Protein AF-A0A7M1URB6-F1 (afdb_monomer_lite)

InterPro domains:
  IPR007562 Transglutaminase-like domain [PF04473] (183-267)
  IPR038765 Papain-like cysteine peptidase superfamily [SSF54001] (171-266)

Secondary structure (DSSP, 8-state):
--SHHHHHHHHHHHHHHHHHHHHHHHHHHHHHHTTEEEPPB----SS-HHHHHHHHHHHHHH---HHHHHHHHHHHHHHHS--EEEEEEEEEE-TT-EEEEEEEE-TT-EEEEEEEESSS-EEEEEE-GGG-EEEEEEESEEEEEEE-SSSEEEEEEEE-TT-SS-EEEEEEEEEE----TT-HHHHHHHHHHHHHHHPEE-PPPTT------HHHHHHHTEE-HHHHHHHHHHHHHHTT--EEEEEEESSSSSS--EEEEEEEESS-HHHHHHHHHTTHHHHT-----EEEE-SGGG-SSSEEEEE-TTTBSSTT-TT-B--S--EEEEEEESS---

Sequence (338 aa):
MAVESAEKRASNHRTIVVLGVVVLLLAAGWALYSTILPTTLVQTTKGSVCDLFREKHLSTITSFSPELREHAISILENYSNPNIVLENTSYYIPGGRALTISFYATSGATIKTNIIATIYNVLIEIYGPGGSLIYSQLTNNSSYSFNASATGTYVLRVTNKLLRTGVQVSILLQAIVPVDINDPVFKIMAIGHWVGVNVKYVSDPNGLEYVASPLETLRIGAGDCDDFAVLIASLYESIGLDAVIGLVDTNGDGAVDHAAALVFVNQDPDNLLKAVQKYDLVFNTRTSRISYFSGLKNAQTGIWLLIDPLMAGVRDAPWDVSHEPYILECYVDAHLKK

Structure (mmCIF, N/CA/C/O backbone):
data_AF-A0A7M1URB6-F1
#
_entry.id   AF-A0A7M1URB6-F1
#
loop_
_atom_site.group_PDB
_atom_site.id
_atom_site.type_symbol
_atom_site.label_atom_id
_atom_site.label_alt_id
_atom_site.label_comp_id
_atom_site.label_asym_id
_atom_site.label_entity_id
_atom_site.label_seq_id
_atom_site.pdbx_PDB_ins_code
_atom_site.Cartn_x
_atom_site.Cartn_y
_atom_site.Cartn_z
_atom_site.occupancy
_atom_site.B_iso_or_equiv
_atom_site.auth_seq_id
_atom_site.auth_comp_id
_atom_site.auth_asym_id
_atom_site.auth_atom_id
_atom_site.pdbx_PDB_model_num
ATOM 1 N N . MET A 1 1 ? -60.460 24.190 -23.467 1.00 47.12 1 MET A N 1
ATOM 2 C CA . MET A 1 1 ? -59.351 24.815 -22.706 1.00 47.12 1 MET A CA 1
ATOM 3 C C . MET A 1 1 ? -58.808 23.986 -21.531 1.00 47.12 1 MET A C 1
ATOM 5 O O . MET A 1 1 ? -57.804 24.398 -20.975 1.00 47.12 1 MET A O 1
ATOM 9 N N . ALA A 1 2 ? -59.374 22.825 -21.158 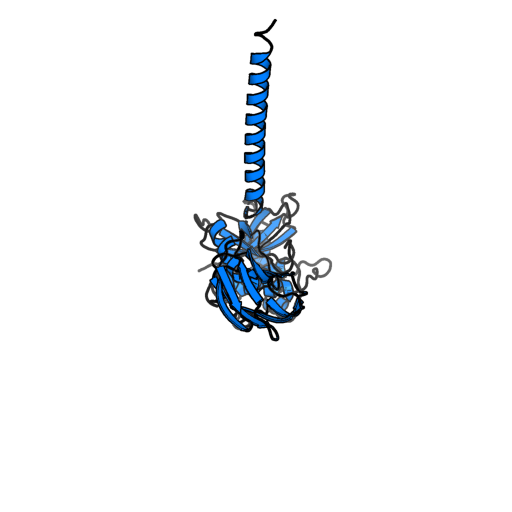1.00 47.25 2 ALA A N 1
ATOM 10 C CA . ALA A 1 2 ? -58.860 22.036 -20.020 1.00 47.25 2 ALA A CA 1
ATOM 11 C C . ALA A 1 2 ? -58.022 20.789 -20.396 1.00 47.25 2 ALA A C 1
ATOM 13 O O . ALA A 1 2 ? -57.330 20.254 -19.539 1.00 47.25 2 ALA A O 1
ATOM 14 N N . VAL A 1 3 ? -58.043 20.339 -21.658 1.00 42.44 3 VAL A N 1
ATOM 15 C CA . VAL A 1 3 ? -57.369 19.089 -22.081 1.00 42.44 3 VAL A CA 1
ATOM 16 C C . VAL A 1 3 ? -55.915 19.326 -22.526 1.00 42.44 3 VAL A C 1
ATOM 18 O O . VAL A 1 3 ? -55.032 18.540 -22.211 1.00 42.44 3 VAL A O 1
ATOM 21 N N . GLU A 1 4 ? -55.624 20.480 -23.129 1.00 38.44 4 GLU A N 1
ATOM 22 C CA . GLU A 1 4 ? -54.298 20.817 -23.683 1.00 38.44 4 GLU A CA 1
ATOM 23 C C . GLU A 1 4 ? -53.237 21.168 -22.609 1.00 38.44 4 GLU A C 1
ATOM 25 O O . GLU A 1 4 ? -52.034 21.181 -22.863 1.00 38.44 4 GLU A O 1
ATOM 30 N N . SER A 1 5 ? -53.676 21.414 -21.370 1.00 44.59 5 SER A N 1
ATOM 31 C CA . SER A 1 5 ? -52.813 21.728 -20.219 1.00 44.59 5 SER A CA 1
ATOM 32 C C . SER A 1 5 ? -52.220 20.473 -19.555 1.00 44.59 5 SER A C 1
ATOM 34 O O . SER A 1 5 ? -51.112 20.513 -19.013 1.00 44.59 5 SER A O 1
ATOM 36 N N . ALA A 1 6 ? -52.917 19.333 -19.627 1.00 44.28 6 ALA A N 1
ATOM 37 C CA . ALA A 1 6 ? -52.505 18.101 -18.954 1.00 44.28 6 ALA A CA 1
ATOM 38 C C . ALA A 1 6 ? -51.406 17.341 -19.722 1.00 44.28 6 ALA A C 1
ATOM 40 O O . ALA A 1 6 ? -50.442 16.874 -19.111 1.00 44.28 6 ALA A O 1
ATOM 41 N N . GLU A 1 7 ? -51.484 17.287 -21.056 1.00 42.03 7 GLU A N 1
ATOM 42 C CA . GLU A 1 7 ? -50.474 16.620 -21.897 1.00 42.03 7 GLU A CA 1
ATOM 43 C C . GLU A 1 7 ? -49.119 17.334 -21.868 1.00 42.03 7 GLU A C 1
ATOM 45 O O . GLU A 1 7 ? -48.071 16.694 -21.745 1.00 42.03 7 GLU A O 1
ATOM 50 N N . LYS A 1 8 ? -49.122 18.672 -21.864 1.00 41.59 8 LYS A N 1
ATOM 51 C CA . LYS A 1 8 ? -47.889 19.469 -21.783 1.00 41.59 8 LYS A CA 1
ATOM 52 C C . LYS A 1 8 ? -47.175 19.289 -20.436 1.00 41.59 8 LYS A C 1
ATOM 54 O O . LYS A 1 8 ? -45.945 19.314 -20.370 1.00 41.59 8 LYS A O 1
ATOM 59 N N . ARG A 1 9 ? -47.936 19.041 -19.362 1.00 41.25 9 ARG A N 1
ATOM 60 C CA . ARG A 1 9 ? -47.407 18.791 -18.011 1.00 41.25 9 ARG A CA 1
ATOM 61 C C . ARG A 1 9 ? -46.858 17.368 -17.855 1.00 41.25 9 ARG A C 1
ATOM 63 O O . ARG A 1 9 ? -45.828 17.201 -17.208 1.00 41.25 9 ARG A O 1
ATOM 70 N N . ALA A 1 10 ? -47.476 16.372 -18.495 1.00 43.59 10 ALA A N 1
ATOM 71 C CA . ALA A 1 10 ? -46.995 14.986 -18.512 1.00 43.59 10 ALA A CA 1
ATOM 72 C C . ALA A 1 10 ? -45.728 14.803 -19.372 1.00 43.59 10 ALA A C 1
ATOM 74 O O . ALA A 1 10 ? -44.810 14.084 -18.970 1.00 43.59 10 ALA A O 1
ATOM 75 N N . SER A 1 11 ? -45.638 15.507 -20.508 1.00 42.84 11 SER A N 1
ATOM 76 C CA . SER A 1 11 ? -44.446 15.531 -21.368 1.00 42.84 11 SER A CA 1
ATOM 77 C C . SER A 1 11 ? -43.234 16.107 -20.633 1.00 42.84 11 SER A C 1
ATOM 79 O O . SER A 1 11 ? -42.185 15.472 -20.590 1.00 42.84 11 SER A O 1
ATOM 81 N N . ASN A 1 12 ? -43.386 17.261 -19.972 1.00 45.72 12 ASN A N 1
ATOM 82 C CA . ASN A 1 12 ? -42.288 17.868 -19.211 1.00 45.72 12 ASN A CA 1
ATOM 83 C C . ASN A 1 12 ? -41.847 17.012 -18.014 1.00 45.72 12 ASN A C 1
ATOM 85 O O . ASN A 1 12 ? -40.664 16.997 -17.686 1.00 45.72 12 ASN A O 1
ATOM 89 N N . HIS A 1 13 ? -42.757 16.265 -17.380 1.00 46.75 13 HIS A N 1
ATOM 90 C CA . HIS A 1 13 ? -42.391 15.364 -16.284 1.00 46.75 13 HIS A CA 1
ATOM 91 C C . HIS A 1 13 ? -41.575 14.156 -16.764 1.00 46.75 13 HIS A C 1
ATOM 93 O O . HIS A 1 13 ? -40.595 13.792 -16.118 1.00 46.75 13 HIS A O 1
ATOM 99 N N . ARG A 1 14 ? -41.908 13.572 -17.925 1.00 44.66 14 ARG A N 1
ATOM 100 C CA . ARG A 1 14 ? -41.114 12.481 -18.515 1.00 44.66 14 ARG A CA 1
ATOM 101 C C . ARG A 1 14 ? -39.716 12.940 -18.930 1.00 44.66 14 ARG A C 1
ATOM 103 O O . ARG A 1 14 ? -38.757 12.228 -18.655 1.00 44.66 14 ARG A O 1
ATOM 110 N N . THR A 1 15 ? -39.572 14.133 -19.505 1.00 48.16 15 THR A N 1
ATOM 111 C CA . THR A 1 15 ? -38.256 14.653 -19.918 1.00 48.16 15 THR A CA 1
ATOM 112 C C . THR A 1 15 ? -37.352 14.967 -18.722 1.00 48.16 15 THR A C 1
ATOM 114 O O . THR A 1 15 ? -36.162 14.672 -18.769 1.00 48.16 15 THR A O 1
ATOM 117 N N . ILE A 1 16 ? -37.906 15.494 -17.621 1.00 50.44 16 ILE A N 1
ATOM 118 C CA . ILE A 1 16 ? -37.140 15.791 -16.396 1.00 50.44 16 ILE A CA 1
ATOM 119 C C . ILE A 1 16 ? -36.698 14.503 -15.685 1.00 50.44 16 ILE A C 1
ATOM 121 O O . ILE A 1 16 ? -35.564 14.424 -15.220 1.00 50.44 16 ILE A O 1
ATOM 125 N N . VAL A 1 17 ? -37.552 13.474 -15.640 1.00 51.44 17 VAL A N 1
ATOM 126 C CA . VAL A 1 17 ? -37.192 12.176 -15.042 1.00 51.44 17 VAL A CA 1
ATOM 127 C C . VAL A 1 17 ? -36.133 11.454 -15.883 1.00 51.44 17 VAL A C 1
ATOM 129 O O . VAL A 1 17 ? -35.192 10.902 -15.321 1.00 51.44 17 VAL A O 1
ATOM 132 N N . VAL A 1 18 ? -36.216 11.512 -17.218 1.00 48.81 18 VAL A N 1
ATOM 133 C CA . VAL A 1 18 ? -35.206 10.907 -18.105 1.00 48.81 18 VAL A CA 1
ATOM 134 C C . VAL A 1 18 ? -33.867 11.653 -18.031 1.00 48.81 18 VAL A C 1
ATOM 136 O O . VAL A 1 18 ? -32.834 10.998 -17.919 1.00 48.81 18 VAL A O 1
ATOM 139 N N . LEU A 1 19 ? -33.850 12.995 -17.990 1.00 43.53 19 LEU A N 1
ATOM 140 C CA . LEU A 1 19 ? -32.605 13.751 -17.771 1.00 43.53 19 LEU A CA 1
ATOM 141 C C . LEU A 1 19 ? -31.997 13.478 -16.387 1.00 43.53 19 LEU A C 1
ATOM 143 O O . LEU A 1 19 ? -30.784 13.324 -16.279 1.00 43.53 19 LEU A O 1
ATOM 147 N N . GLY A 1 20 ? -32.821 13.381 -15.339 1.00 45.00 20 GLY A N 1
ATOM 148 C CA . GLY A 1 20 ? -32.356 13.085 -13.982 1.00 45.00 20 GLY A CA 1
ATOM 149 C C . GLY A 1 20 ? -31.696 11.708 -13.865 1.00 45.00 20 GLY A C 1
ATOM 150 O O . GLY A 1 20 ? -30.659 11.583 -13.220 1.00 45.00 20 GLY A O 1
ATOM 151 N N . VAL A 1 21 ? -32.242 10.691 -14.541 1.00 48.50 21 VAL A N 1
ATOM 152 C CA . VAL A 1 21 ? -31.668 9.333 -14.568 1.00 48.50 21 VAL A CA 1
ATOM 153 C C . VAL A 1 21 ? -30.383 9.275 -15.404 1.00 48.50 21 VAL A C 1
ATOM 155 O O . VAL A 1 21 ? -29.436 8.607 -15.000 1.00 48.50 21 VAL A O 1
ATOM 158 N N . VAL A 1 22 ? -30.294 10.013 -16.516 1.00 47.69 22 VAL A N 1
ATOM 159 C CA . VAL A 1 22 ? -29.066 10.082 -17.333 1.00 47.69 22 VAL A CA 1
ATOM 160 C C . VAL A 1 22 ? -27.938 10.813 -16.596 1.00 47.69 22 VAL A C 1
ATOM 162 O O . VAL A 1 22 ? -26.801 10.352 -16.627 1.00 47.69 22 VAL A O 1
ATOM 165 N N . VAL A 1 23 ? -28.232 11.892 -15.862 1.00 50.00 23 VAL A N 1
ATOM 166 C CA . VAL A 1 23 ? -27.229 12.592 -15.035 1.00 50.00 23 VAL A CA 1
ATOM 167 C C . VAL A 1 23 ? -26.771 11.727 -13.854 1.00 50.00 23 VAL A C 1
ATOM 169 O O . VAL A 1 23 ? -25.586 11.721 -13.539 1.00 50.00 23 VAL A O 1
ATOM 172 N N . LEU A 1 24 ? -27.662 10.938 -13.242 1.00 43.88 24 LEU A N 1
ATOM 173 C CA . LEU A 1 24 ? -27.298 9.979 -12.189 1.00 43.88 24 LEU A CA 1
ATOM 174 C C . LEU A 1 24 ? -26.441 8.814 -12.710 1.00 43.88 24 LEU A C 1
ATOM 176 O O . LEU A 1 24 ? -25.513 8.400 -12.021 1.00 43.88 24 LEU A O 1
ATOM 180 N N . LEU A 1 25 ? -26.696 8.321 -13.926 1.00 44.00 25 LEU A N 1
ATOM 181 C CA . LEU A 1 25 ? -25.869 7.286 -14.561 1.00 44.00 25 LEU A CA 1
ATOM 182 C C . LEU A 1 25 ? -24.503 7.826 -15.016 1.00 44.00 25 LEU A C 1
ATOM 184 O O . LEU A 1 25 ? -23.507 7.120 -14.893 1.00 44.00 25 LEU A O 1
ATOM 188 N N . LEU A 1 26 ? -24.427 9.084 -15.465 1.00 42.59 26 LEU A N 1
ATOM 189 C CA . LEU A 1 26 ? -23.157 9.744 -15.797 1.00 42.59 26 LEU A CA 1
ATOM 190 C C . LEU A 1 26 ? -22.339 10.097 -14.544 1.00 42.59 26 LEU A C 1
ATOM 192 O O . LEU A 1 26 ? -21.124 9.932 -14.556 1.00 42.59 26 LEU A O 1
ATOM 196 N N . ALA A 1 27 ? -22.982 10.509 -13.447 1.00 43.41 27 ALA A N 1
ATOM 197 C CA . ALA A 1 27 ? -22.311 10.776 -12.173 1.00 43.41 27 ALA A CA 1
ATOM 198 C C . ALA A 1 27 ? -21.826 9.489 -11.482 1.00 43.41 27 ALA A C 1
ATOM 200 O O . ALA A 1 27 ? -20.730 9.471 -10.927 1.00 43.41 27 ALA A O 1
ATOM 201 N N . ALA A 1 28 ? -22.599 8.399 -11.559 1.00 39.97 28 ALA A N 1
ATOM 202 C CA . ALA A 1 28 ? -22.156 7.082 -11.100 1.00 39.97 28 ALA A CA 1
ATOM 203 C C . ALA A 1 28 ? -21.017 6.530 -11.976 1.00 39.97 28 ALA A C 1
ATOM 205 O O . ALA A 1 28 ? -20.080 5.939 -11.448 1.00 39.97 28 ALA A O 1
ATOM 206 N N . GLY A 1 29 ? -21.057 6.784 -13.290 1.00 33.53 29 GLY A N 1
ATOM 207 C CA . GLY A 1 29 ? -19.965 6.464 -14.210 1.00 33.53 29 GLY A CA 1
ATOM 208 C C . GLY A 1 29 ? -18.678 7.228 -13.894 1.00 33.53 29 GLY A C 1
ATOM 209 O O . GLY A 1 29 ? -17.613 6.628 -13.882 1.00 33.53 29 GLY A O 1
ATOM 210 N N . TRP A 1 30 ? -18.762 8.517 -13.554 1.00 36.41 30 TRP A N 1
ATOM 211 C CA . TRP A 1 30 ? -17.594 9.331 -13.189 1.00 36.41 30 TRP A CA 1
ATOM 212 C C . TRP A 1 30 ? -17.007 8.980 -11.814 1.00 36.41 30 TRP A C 1
ATOM 214 O O . TRP A 1 30 ? -15.791 8.954 -11.661 1.00 36.41 30 TRP A O 1
ATOM 224 N N . ALA A 1 31 ? -17.849 8.656 -10.826 1.00 38.97 31 ALA A N 1
ATOM 225 C CA . ALA A 1 31 ? -17.393 8.267 -9.488 1.00 38.97 31 ALA A CA 1
ATOM 226 C C . ALA A 1 31 ? -16.764 6.859 -9.431 1.00 38.97 31 ALA A C 1
ATOM 228 O O . ALA A 1 31 ? -16.046 6.557 -8.481 1.00 38.97 31 ALA A O 1
ATOM 229 N N . LEU A 1 32 ? -17.025 6.009 -10.431 1.00 38.59 32 LEU A N 1
ATOM 230 C CA . LEU A 1 32 ? -16.395 4.690 -10.582 1.00 38.59 32 LEU A CA 1
ATOM 231 C C . LEU A 1 32 ? -15.184 4.709 -11.529 1.00 38.59 32 LEU A C 1
ATOM 233 O O . LEU A 1 32 ? -14.318 3.851 -11.410 1.00 38.59 32 LEU A O 1
ATOM 237 N N . TYR A 1 33 ? -15.088 5.680 -12.444 1.00 39.62 33 TYR A N 1
ATOM 238 C CA . TYR A 1 33 ? -13.983 5.751 -13.410 1.00 39.62 33 TYR A CA 1
ATOM 239 C C . TYR A 1 33 ? -12.662 6.235 -12.788 1.00 39.62 33 TYR A C 1
ATOM 241 O O . TYR A 1 33 ? -11.592 5.988 -13.332 1.00 39.62 33 TYR A O 1
ATOM 249 N N . SER A 1 34 ? -12.705 6.902 -11.632 1.00 51.56 34 SER A N 1
ATOM 250 C CA . SER A 1 34 ? -11.513 7.515 -11.035 1.00 51.56 34 SER A CA 1
ATOM 251 C C . SER A 1 34 ? -10.691 6.593 -10.132 1.00 51.56 34 SER A C 1
ATOM 253 O O . SER A 1 34 ? -9.697 7.049 -9.577 1.00 51.56 34 SER A O 1
ATOM 255 N N . THR A 1 35 ? -11.080 5.330 -9.934 1.00 64.06 35 THR A N 1
ATOM 256 C CA . THR A 1 35 ? -10.355 4.412 -9.032 1.00 64.06 35 THR A CA 1
ATOM 257 C C . THR A 1 35 ? -9.372 3.503 -9.759 1.00 64.06 35 THR A C 1
ATOM 259 O O . THR A 1 35 ? -8.567 2.832 -9.124 1.00 64.06 35 THR A O 1
ATOM 262 N N . ILE A 1 36 ? -9.424 3.442 -11.088 1.00 75.44 36 ILE A N 1
ATOM 263 C CA . ILE A 1 36 ? -8.592 2.552 -11.902 1.00 75.44 36 ILE A CA 1
ATOM 264 C C . ILE A 1 36 ? -8.299 3.281 -13.211 1.00 75.44 36 ILE A C 1
ATOM 266 O O . ILE A 1 36 ? -9.207 3.463 -14.018 1.00 75.44 36 ILE A O 1
ATOM 270 N N . LEU A 1 37 ? -7.048 3.698 -13.426 1.00 71.44 37 LEU A N 1
ATOM 271 C CA . LEU A 1 37 ? -6.653 4.412 -14.644 1.00 71.44 37 LEU A CA 1
ATOM 272 C C . LEU A 1 37 ? -5.656 3.581 -15.457 1.00 71.44 37 LEU A C 1
ATOM 274 O O . LEU A 1 37 ? -4.506 3.433 -15.035 1.00 71.44 37 LEU A O 1
ATOM 278 N N . PRO A 1 38 ? -6.081 3.026 -16.609 1.00 73.06 38 PRO A N 1
ATOM 279 C CA . PRO A 1 38 ? -5.148 2.486 -17.578 1.00 73.06 38 PRO A CA 1
ATOM 280 C C . PRO A 1 38 ? -4.426 3.635 -18.286 1.00 73.06 38 PRO A C 1
ATOM 282 O O . PRO A 1 38 ? -5.052 4.585 -18.758 1.00 73.06 38 PRO A O 1
ATOM 285 N N . THR A 1 39 ? -3.113 3.527 -18.399 1.00 78.31 39 THR A N 1
ATOM 286 C CA . THR A 1 39 ? -2.272 4.443 -19.172 1.00 78.31 39 THR A CA 1
ATOM 287 C C . THR A 1 39 ? -2.203 4.002 -20.639 1.00 78.31 39 THR A C 1
ATOM 289 O O . THR A 1 39 ? -2.333 2.818 -20.972 1.00 78.31 39 THR A O 1
ATOM 292 N N . THR A 1 40 ? -2.066 4.960 -21.559 1.00 76.06 40 THR A N 1
ATOM 293 C CA . THR A 1 40 ? -2.111 4.688 -23.004 1.00 76.06 40 THR A CA 1
ATOM 294 C C . THR A 1 40 ? -0.785 4.128 -23.512 1.00 76.06 40 THR A C 1
ATOM 296 O O . THR A 1 40 ? 0.280 4.597 -23.125 1.00 76.06 40 THR A O 1
ATOM 299 N N . LEU A 1 41 ? -0.857 3.147 -24.413 1.00 64.00 41 LEU A N 1
ATOM 300 C CA . LEU A 1 41 ? 0.297 2.549 -25.085 1.00 64.00 41 LEU A CA 1
ATOM 301 C C . LEU A 1 41 ? 0.328 2.999 -26.547 1.00 64.00 41 LEU A C 1
ATOM 303 O O . LEU A 1 41 ? -0.656 2.800 -27.266 1.00 64.00 41 LEU A O 1
ATOM 307 N N . VAL A 1 42 ? 1.468 3.518 -27.003 1.00 57.81 42 VAL A N 1
ATOM 308 C CA . VAL A 1 42 ? 1.743 3.716 -28.430 1.00 57.81 42 VAL A CA 1
ATOM 309 C C . VAL A 1 42 ? 2.950 2.863 -28.791 1.00 57.81 42 VAL A C 1
ATOM 311 O O . VAL A 1 42 ? 4.048 3.065 -28.297 1.00 57.81 42 VAL A O 1
ATOM 314 N N . GLN A 1 43 ? 2.749 1.862 -29.647 1.00 47.91 43 GLN A N 1
ATOM 315 C CA . GLN A 1 43 ? 3.831 0.978 -30.072 1.00 47.91 43 GLN A CA 1
ATOM 316 C C . GLN A 1 43 ? 4.515 1.582 -31.308 1.00 47.91 43 GLN A C 1
ATOM 318 O O . GLN A 1 43 ? 4.030 1.425 -32.431 1.00 47.91 43 GLN A O 1
ATOM 323 N N . THR A 1 44 ? 5.628 2.296 -31.124 1.00 40.84 44 THR A N 1
ATOM 324 C CA . THR A 1 44 ? 6.398 2.880 -32.234 1.00 40.84 44 THR A CA 1
ATOM 325 C C . THR A 1 44 ? 7.582 1.985 -32.627 1.00 40.84 44 THR A C 1
ATOM 327 O O . THR A 1 44 ? 8.525 1.753 -31.878 1.00 40.84 44 THR A O 1
ATOM 330 N N . THR A 1 45 ? 7.550 1.441 -33.849 1.00 42.28 45 THR A N 1
ATOM 331 C CA . THR A 1 45 ? 8.639 0.627 -34.420 1.00 42.28 45 THR A CA 1
ATOM 332 C C . THR A 1 45 ? 9.494 1.452 -35.383 1.00 42.28 45 THR A C 1
ATOM 334 O O . THR A 1 45 ? 9.245 1.447 -36.589 1.00 42.28 45 THR A O 1
ATOM 337 N N . LYS A 1 46 ? 10.514 2.150 -34.881 1.00 36.62 46 LYS A N 1
ATOM 338 C CA . LYS A 1 46 ? 11.680 2.638 -35.649 1.00 36.62 46 LYS A CA 1
ATOM 339 C C . LYS A 1 46 ? 12.842 2.767 -34.670 1.00 36.62 46 LYS A C 1
ATOM 341 O O . LYS A 1 46 ? 12.616 3.408 -33.658 1.00 36.62 46 LYS A O 1
ATOM 346 N N . GLY A 1 47 ? 13.999 2.158 -34.986 1.00 56.75 47 GLY A N 1
ATOM 347 C CA . GLY A 1 47 ? 15.186 1.968 -34.119 1.00 56.75 47 GLY A CA 1
ATOM 348 C C . GLY A 1 47 ? 15.222 2.927 -32.937 1.00 56.75 47 GLY A C 1
ATOM 349 O O . GLY A 1 47 ? 15.582 4.092 -33.104 1.00 56.75 47 GLY A O 1
ATOM 350 N N . SER A 1 48 ? 14.649 2.476 -31.826 1.00 64.94 48 SER A N 1
ATOM 351 C CA . SER A 1 48 ? 13.893 3.378 -30.958 1.00 64.94 48 SER A CA 1
ATOM 352 C C . SER A 1 48 ? 14.770 3.926 -29.845 1.00 64.94 48 SER A C 1
ATOM 354 O O . SER A 1 48 ? 15.828 3.377 -29.546 1.00 64.94 48 SER A O 1
ATOM 356 N N . VAL A 1 49 ? 14.345 5.016 -29.211 1.00 69.38 49 VAL A N 1
ATOM 357 C CA . VAL A 1 49 ? 14.975 5.523 -27.982 1.00 69.38 49 VAL A CA 1
ATOM 358 C C . VAL A 1 49 ? 15.175 4.388 -26.960 1.00 69.38 49 VAL A C 1
ATOM 360 O O . VAL A 1 49 ? 16.203 4.356 -26.288 1.00 69.38 49 VAL A O 1
ATOM 363 N N . CYS A 1 50 ? 14.292 3.378 -26.937 1.00 73.88 50 CYS A N 1
ATOM 364 C CA . CYS A 1 50 ? 14.506 2.163 -26.146 1.00 73.88 50 CYS A CA 1
ATOM 365 C C . CYS A 1 50 ? 15.683 1.304 -26.600 1.00 73.88 50 CYS A C 1
ATOM 367 O O . CYS A 1 50 ? 16.333 0.718 -25.743 1.00 73.88 50 CYS A O 1
ATOM 369 N N . ASP A 1 51 ? 15.963 1.172 -27.897 1.00 74.31 51 ASP A N 1
ATOM 370 C CA . ASP A 1 51 ? 17.117 0.395 -28.361 1.00 74.31 51 ASP A CA 1
ATOM 371 C C . ASP A 1 51 ? 18.419 1.045 -27.887 1.00 74.31 51 ASP A C 1
ATOM 373 O O . ASP A 1 51 ? 19.288 0.348 -27.370 1.00 74.31 51 ASP A O 1
ATOM 377 N N . LEU A 1 52 ? 18.514 2.377 -27.974 1.00 73.44 52 LEU A N 1
ATOM 378 C CA . LEU A 1 52 ? 19.665 3.143 -27.489 1.00 73.44 52 LEU A CA 1
ATOM 379 C C . LEU A 1 52 ? 19.794 3.092 -25.964 1.00 73.44 52 LEU A C 1
ATOM 381 O O . LEU A 1 52 ? 20.884 2.823 -25.456 1.00 73.44 52 LEU A O 1
ATOM 385 N N . PHE A 1 53 ? 18.693 3.307 -25.236 1.00 78.06 53 PHE A N 1
ATOM 386 C CA . PHE A 1 53 ? 18.669 3.195 -23.776 1.00 78.06 53 PHE A CA 1
ATOM 387 C C . PHE A 1 53 ? 19.093 1.790 -23.342 1.00 78.06 53 PHE A C 1
ATOM 389 O O . PHE A 1 53 ? 19.990 1.622 -22.517 1.00 78.06 53 PHE A O 1
ATOM 396 N N . ARG A 1 54 ? 18.518 0.759 -23.971 1.00 77.56 54 ARG A N 1
ATOM 397 C CA . ARG A 1 54 ? 18.882 -0.633 -23.726 1.00 77.56 54 ARG A CA 1
ATOM 398 C C . ARG A 1 54 ? 20.357 -0.862 -24.017 1.00 77.56 54 ARG A C 1
ATOM 400 O O . ARG A 1 54 ? 21.051 -1.336 -23.137 1.00 77.56 54 ARG A O 1
ATOM 407 N N . GLU A 1 55 ? 20.862 -0.537 -25.202 1.00 75.50 55 GLU A N 1
ATOM 408 C CA . GLU A 1 55 ? 22.266 -0.785 -25.563 1.00 75.50 55 GLU A CA 1
ATOM 409 C C . GLU A 1 55 ? 23.254 -0.107 -24.611 1.00 75.50 55 GLU A C 1
ATOM 411 O O . GLU A 1 55 ? 24.239 -0.730 -24.210 1.00 75.50 55 GLU A O 1
ATOM 416 N N . LYS A 1 56 ? 22.979 1.138 -24.213 1.00 72.88 56 LYS A N 1
ATOM 417 C CA . LYS A 1 56 ? 23.857 1.920 -23.336 1.00 72.88 56 LYS A CA 1
ATOM 418 C C . LYS A 1 56 ? 23.831 1.427 -21.885 1.00 72.88 56 LYS A C 1
ATOM 420 O O . LYS A 1 56 ? 24.853 1.516 -21.207 1.00 72.88 56 LYS A O 1
ATOM 425 N N . HIS A 1 57 ? 22.706 0.876 -21.424 1.00 75.00 57 HIS A N 1
ATOM 426 C CA . HIS A 1 57 ? 22.477 0.594 -20.001 1.00 75.00 57 HIS A CA 1
ATOM 427 C C . HIS A 1 57 ? 22.218 -0.884 -19.671 1.00 75.00 57 HIS A C 1
ATOM 429 O O . HIS A 1 57 ? 22.086 -1.238 -18.500 1.00 75.00 57 HIS A O 1
ATOM 435 N N . LEU A 1 58 ? 22.228 -1.789 -20.660 1.00 73.19 58 LEU A N 1
ATOM 436 C CA . LEU A 1 58 ? 21.910 -3.213 -20.472 1.00 73.19 58 LEU A CA 1
ATOM 437 C C . LEU A 1 58 ? 22.770 -3.877 -19.394 1.00 73.19 58 LEU A C 1
ATOM 439 O O . LEU A 1 58 ? 22.259 -4.671 -18.610 1.00 73.19 58 LEU A O 1
ATOM 443 N N . SER A 1 59 ? 24.069 -3.572 -19.341 1.00 72.31 59 SER A N 1
ATOM 444 C CA . SER A 1 59 ? 24.972 -4.160 -18.342 1.00 72.31 59 SER A CA 1
ATOM 445 C C . SER A 1 59 ? 24.593 -3.771 -16.917 1.00 72.31 59 SER A C 1
ATOM 447 O O . SER A 1 59 ? 24.700 -4.593 -16.015 1.00 72.31 59 SER A O 1
ATOM 449 N N . THR A 1 60 ? 24.138 -2.533 -16.736 1.00 69.38 60 THR A N 1
ATOM 450 C CA . THR A 1 60 ? 23.701 -1.980 -15.454 1.00 69.38 60 THR A CA 1
ATOM 451 C C . THR A 1 60 ? 22.360 -2.568 -15.032 1.00 69.38 60 THR A C 1
ATOM 453 O O . THR A 1 60 ? 22.156 -2.896 -13.869 1.00 69.38 60 THR A O 1
ATOM 456 N N . ILE A 1 61 ? 21.467 -2.748 -16.004 1.00 68.94 61 ILE A N 1
ATOM 457 C CA . ILE A 1 61 ? 20.105 -3.235 -15.803 1.00 68.94 61 ILE A CA 1
ATOM 458 C C . ILE A 1 61 ? 20.075 -4.758 -15.539 1.00 68.94 61 ILE A C 1
ATOM 460 O O . ILE A 1 61 ? 19.249 -5.236 -14.771 1.00 68.94 61 ILE A O 1
ATOM 464 N N . THR A 1 62 ? 20.969 -5.538 -16.158 1.00 68.19 62 THR A N 1
ATOM 465 C CA . THR A 1 62 ? 20.939 -7.020 -16.114 1.00 68.19 62 THR A CA 1
ATOM 466 C C . THR A 1 62 ? 21.824 -7.642 -15.029 1.00 68.19 62 THR A C 1
ATOM 468 O O . THR A 1 62 ? 21.837 -8.869 -14.863 1.00 68.19 62 THR A O 1
ATOM 471 N N . SER A 1 63 ? 22.612 -6.844 -14.301 1.00 67.81 63 SER A N 1
ATOM 472 C CA . SER A 1 63 ? 23.548 -7.373 -13.310 1.00 67.81 63 SER A CA 1
ATOM 473 C C . SER A 1 63 ? 22.831 -7.746 -12.012 1.00 67.81 63 SER A C 1
ATOM 475 O O . SER A 1 63 ? 22.509 -6.884 -11.196 1.00 67.81 63 SER A O 1
ATOM 477 N N . PHE A 1 64 ? 22.628 -9.044 -11.782 1.00 74.81 64 PHE A N 1
ATOM 478 C CA . PHE A 1 64 ? 22.221 -9.529 -10.465 1.00 74.81 64 PHE A CA 1
ATOM 479 C C . PHE A 1 64 ? 23.324 -9.254 -9.431 1.00 74.81 64 PHE A C 1
ATOM 481 O O . PHE A 1 64 ? 24.487 -9.596 -9.654 1.00 74.81 64 PHE A O 1
ATOM 488 N N . SER A 1 65 ? 22.943 -8.704 -8.277 1.00 83.56 65 SER A N 1
ATOM 489 C CA . SER A 1 65 ? 23.820 -8.491 -7.122 1.00 83.56 65 SER A CA 1
ATOM 490 C C . SER A 1 65 ? 23.192 -9.123 -5.869 1.00 83.56 65 SER A C 1
ATOM 492 O O . SER A 1 65 ? 22.037 -8.823 -5.547 1.00 83.56 65 SER A O 1
ATOM 494 N N . PRO A 1 66 ? 23.926 -9.989 -5.141 1.00 89.31 66 PRO A N 1
ATOM 495 C CA . PRO A 1 66 ? 23.498 -10.486 -3.834 1.00 89.31 66 PRO A CA 1
ATOM 496 C C . PRO A 1 66 ? 23.192 -9.358 -2.844 1.00 89.31 66 PRO A C 1
ATOM 498 O O . PRO A 1 66 ? 22.218 -9.451 -2.104 1.00 89.31 66 PRO A O 1
ATOM 501 N N . GLU A 1 67 ? 23.964 -8.272 -2.883 1.00 93.19 67 GLU A N 1
ATOM 502 C CA . GLU A 1 67 ? 23.789 -7.104 -2.020 1.00 93.19 67 GLU A CA 1
ATOM 503 C C . GLU A 1 67 ? 22.438 -6.410 -2.262 1.00 93.19 67 GLU A C 1
ATOM 505 O O . GLU A 1 67 ? 21.759 -6.041 -1.303 1.00 93.19 67 GLU A O 1
ATOM 510 N N . LEU A 1 68 ? 21.993 -6.290 -3.521 1.00 92.06 68 LEU A N 1
ATOM 511 C CA . LEU A 1 68 ? 20.646 -5.785 -3.835 1.00 92.06 68 LEU A CA 1
ATOM 512 C C . LEU A 1 68 ? 19.555 -6.688 -3.263 1.00 92.06 68 LEU A C 1
ATOM 514 O O . LEU A 1 68 ? 18.591 -6.194 -2.679 1.00 92.06 68 LEU A O 1
ATOM 518 N N . ARG A 1 69 ? 19.714 -8.010 -3.399 1.00 94.50 69 ARG A N 1
ATOM 519 C CA . ARG A 1 69 ? 18.749 -8.980 -2.868 1.00 94.50 69 ARG A CA 1
ATOM 520 C C . ARG A 1 69 ? 18.665 -8.915 -1.344 1.00 94.50 69 ARG A C 1
ATOM 522 O O . ARG A 1 69 ? 17.565 -8.945 -0.797 1.00 94.50 69 ARG A O 1
ATOM 529 N N . GLU A 1 70 ? 19.803 -8.843 -0.660 1.00 96.81 70 GLU A N 1
ATOM 530 C CA . GLU A 1 70 ? 19.859 -8.693 0.798 1.00 96.81 70 GLU A CA 1
ATOM 531 C C . GLU A 1 70 ? 19.174 -7.402 1.246 1.00 96.81 70 GLU A C 1
ATOM 533 O O . GLU A 1 70 ? 18.371 -7.418 2.182 1.00 96.81 70 GLU A O 1
ATOM 538 N N . HIS A 1 71 ? 19.415 -6.300 0.533 1.00 97.19 71 HIS A N 1
ATOM 539 C CA . HIS A 1 71 ? 18.761 -5.033 0.825 1.00 97.19 71 HIS A CA 1
ATOM 540 C C . HIS A 1 71 ? 17.242 -5.103 0.620 1.00 97.19 71 HIS A C 1
ATOM 542 O O . HIS A 1 71 ? 16.484 -4.688 1.497 1.00 97.19 71 HIS A O 1
ATOM 548 N N . ALA A 1 72 ? 16.782 -5.690 -0.489 1.00 97.19 72 ALA A N 1
ATOM 549 C CA . ALA A 1 72 ? 15.361 -5.898 -0.747 1.00 97.19 72 ALA A CA 1
ATOM 550 C C . ALA A 1 72 ? 14.698 -6.713 0.376 1.00 97.19 72 ALA A C 1
ATOM 552 O O . ALA A 1 72 ? 13.655 -6.311 0.882 1.00 97.19 72 ALA A O 1
ATOM 553 N N . ILE A 1 73 ? 15.319 -7.809 0.831 1.00 97.81 73 ILE A N 1
ATOM 554 C CA . ILE A 1 73 ? 14.814 -8.613 1.960 1.00 97.81 73 ILE A CA 1
ATOM 555 C C . ILE A 1 73 ? 14.744 -7.778 3.245 1.00 97.81 73 ILE A C 1
ATOM 557 O O . ILE A 1 73 ? 13.723 -7.818 3.930 1.00 97.81 73 ILE A O 1
ATOM 561 N N . SER A 1 74 ? 15.772 -6.978 3.540 1.00 97.75 74 SER A N 1
ATOM 562 C CA . SER A 1 74 ? 15.775 -6.098 4.715 1.00 97.75 74 SER A CA 1
ATOM 563 C C . SER A 1 74 ? 14.623 -5.087 4.687 1.00 97.75 74 SER A C 1
ATOM 565 O O . SER A 1 74 ? 13.977 -4.866 5.714 1.00 97.75 74 SER A O 1
ATOM 567 N N . ILE A 1 75 ? 14.304 -4.520 3.517 1.00 97.75 75 ILE A N 1
ATOM 568 C CA . ILE A 1 75 ? 13.120 -3.666 3.348 1.00 97.75 75 ILE A CA 1
ATOM 569 C C . ILE A 1 75 ? 11.856 -4.441 3.733 1.00 97.75 75 ILE A C 1
ATOM 571 O O . ILE A 1 75 ? 11.065 -3.958 4.541 1.00 97.75 75 ILE A O 1
ATOM 575 N N . LEU A 1 76 ? 11.667 -5.652 3.203 1.00 98.00 76 LEU A N 1
ATOM 576 C CA . LEU A 1 76 ? 10.472 -6.452 3.485 1.00 98.00 76 LEU A CA 1
ATOM 577 C C . LEU A 1 76 ? 10.322 -6.784 4.977 1.00 98.00 76 LEU A C 1
ATOM 579 O O . LEU A 1 76 ? 9.222 -6.687 5.523 1.00 98.00 76 LEU A O 1
ATOM 583 N N . GLU A 1 77 ? 11.416 -7.151 5.645 1.00 96.31 77 GLU A N 1
ATOM 584 C CA . GLU A 1 77 ? 11.422 -7.460 7.077 1.00 96.31 77 GLU A CA 1
ATOM 585 C C . GLU A 1 77 ? 11.011 -6.246 7.916 1.00 96.31 77 GLU A C 1
ATOM 587 O O . GLU A 1 77 ? 10.164 -6.390 8.803 1.00 96.31 77 GLU A O 1
ATOM 592 N N . ASN A 1 78 ? 11.517 -5.053 7.576 1.00 95.12 78 ASN A N 1
ATOM 593 C CA . ASN A 1 78 ? 11.195 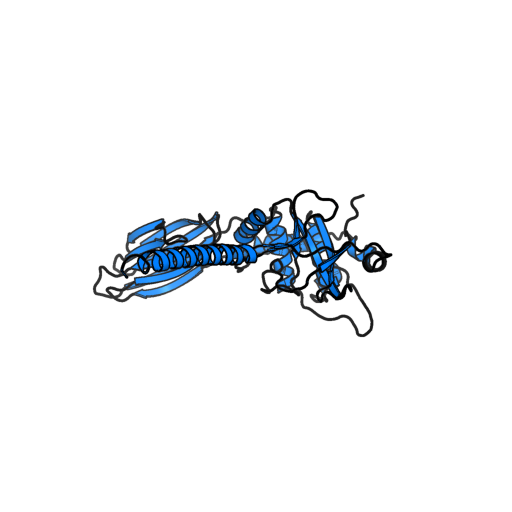-3.799 8.266 1.00 95.12 78 ASN A CA 1
ATOM 594 C C . ASN A 1 78 ? 9.690 -3.483 8.260 1.00 95.12 78 ASN A C 1
ATOM 596 O O . ASN A 1 78 ? 9.182 -2.926 9.234 1.00 95.12 78 ASN A O 1
ATOM 600 N N . TYR A 1 79 ? 8.962 -3.869 7.207 1.00 95.44 79 TYR A N 1
ATOM 601 C CA . TYR A 1 79 ? 7.514 -3.643 7.095 1.00 95.44 79 TYR A CA 1
ATOM 602 C C . TYR A 1 79 ? 6.649 -4.853 7.487 1.00 95.44 79 TYR A C 1
ATOM 604 O O . TYR A 1 79 ? 5.424 -4.744 7.514 1.00 95.44 79 TYR A O 1
ATOM 612 N N . SER A 1 80 ? 7.243 -6.008 7.804 1.00 92.94 80 SER A N 1
ATOM 613 C CA . SER A 1 80 ? 6.500 -7.256 8.046 1.00 92.94 80 SER A CA 1
ATOM 614 C C . SER A 1 80 ? 5.775 -7.338 9.393 1.00 92.94 80 SER A C 1
ATOM 616 O O . SER A 1 80 ? 4.841 -8.124 9.547 1.00 92.94 80 SER A O 1
ATOM 618 N N . ASN A 1 81 ? 6.178 -6.530 10.375 1.00 86.62 81 ASN A N 1
ATOM 619 C CA . ASN A 1 81 ? 5.585 -6.542 11.713 1.00 86.62 81 ASN A CA 1
ATOM 620 C C . ASN A 1 81 ? 5.456 -5.122 12.291 1.00 86.62 81 ASN A C 1
ATOM 622 O O . ASN A 1 81 ? 6.142 -4.771 13.257 1.00 86.62 81 ASN A O 1
ATOM 626 N N . PRO A 1 82 ? 4.609 -4.273 11.687 1.00 82.94 82 PRO A N 1
ATOM 627 C CA . PRO A 1 82 ? 4.484 -2.887 12.103 1.00 82.94 82 PRO A CA 1
ATOM 628 C C . PRO A 1 82 ? 3.751 -2.791 13.449 1.00 82.94 82 PRO A C 1
ATOM 630 O O . PRO A 1 82 ? 2.713 -3.419 13.669 1.00 82.94 82 PRO A O 1
ATOM 633 N N . ASN A 1 83 ? 4.254 -1.951 14.353 1.00 82.25 83 ASN A N 1
ATOM 634 C CA . ASN A 1 83 ? 3.540 -1.606 15.581 1.00 82.25 83 ASN A CA 1
ATOM 635 C C . ASN A 1 83 ? 2.528 -0.482 15.300 1.00 82.25 83 ASN A C 1
ATOM 637 O O . ASN A 1 83 ? 2.856 0.698 15.424 1.00 82.25 83 ASN A O 1
ATOM 641 N N . ILE A 1 84 ? 1.306 -0.844 14.902 1.00 95.06 84 ILE A N 1
ATOM 642 C CA . ILE A 1 84 ? 0.274 0.125 14.506 1.00 95.06 84 ILE A CA 1
ATOM 643 C C . ILE A 1 84 ? -0.615 0.467 15.706 1.00 95.06 84 ILE A C 1
ATOM 645 O O . ILE A 1 84 ? -1.521 -0.283 16.086 1.00 95.06 84 ILE A O 1
ATOM 649 N N . VAL A 1 85 ? -0.371 1.641 16.288 1.00 96.25 85 VAL A N 1
ATOM 650 C CA . VAL A 1 85 ? -1.224 2.249 17.317 1.00 96.25 85 VAL A CA 1
ATOM 651 C C . VAL A 1 85 ? -2.146 3.264 16.648 1.00 96.25 85 VAL A C 1
ATOM 653 O O . VAL A 1 85 ? -1.680 4.224 16.045 1.00 96.25 85 VAL A O 1
ATOM 656 N N . LEU A 1 86 ? -3.455 3.043 16.758 1.00 96.31 86 LEU A N 1
ATOM 657 C CA . LEU A 1 86 ? -4.481 3.916 16.181 1.00 96.31 86 LEU A CA 1
ATOM 658 C C . LEU A 1 86 ? -4.934 5.001 17.163 1.00 96.31 86 LEU A C 1
ATOM 660 O O . LEU A 1 86 ? -5.283 6.097 16.745 1.00 96.31 86 LEU A O 1
ATOM 664 N N . GLU A 1 87 ? -4.956 4.685 18.459 1.00 97.19 87 GLU A N 1
ATOM 665 C CA . GLU A 1 87 ? -5.295 5.620 19.533 1.00 97.19 87 GLU A CA 1
ATOM 666 C C . GLU A 1 87 ? -4.659 5.145 20.841 1.00 97.19 87 GLU A C 1
ATOM 668 O O . GLU A 1 87 ? -4.653 3.947 21.122 1.00 97.19 87 GLU A O 1
ATOM 673 N N . ASN A 1 88 ? -4.143 6.064 21.652 1.00 97.44 88 ASN A N 1
ATOM 674 C CA . ASN A 1 88 ? -3.617 5.765 22.985 1.00 97.44 88 ASN A CA 1
ATOM 675 C C . ASN A 1 88 ? -3.707 7.009 23.877 1.00 97.44 88 ASN A C 1
ATOM 677 O O . ASN A 1 88 ? -2.701 7.647 24.190 1.00 97.44 88 ASN A O 1
ATOM 681 N N . THR A 1 89 ? -4.931 7.374 24.250 1.00 97.81 89 THR A N 1
ATOM 682 C CA . THR A 1 89 ? -5.222 8.647 24.918 1.00 97.81 89 THR A CA 1
ATOM 683 C C . THR A 1 89 ? -6.282 8.470 26.002 1.00 97.81 89 THR A C 1
ATOM 685 O O . THR A 1 89 ? -7.124 7.570 25.953 1.00 97.81 89 THR A O 1
ATOM 688 N N . SER A 1 90 ? -6.242 9.344 27.010 1.00 97.38 90 SER A N 1
ATOM 689 C CA . SER A 1 90 ? -7.297 9.467 28.020 1.00 97.38 90 SER A CA 1
ATOM 690 C C . SER A 1 90 ? -8.155 10.706 27.778 1.00 97.38 90 SER A C 1
ATOM 692 O O . SER A 1 90 ? -7.636 11.789 27.516 1.00 97.38 90 SER A O 1
ATOM 694 N N . TYR A 1 91 ? -9.468 10.548 27.910 1.00 97.19 91 TYR A N 1
ATOM 695 C CA . TYR A 1 91 ? -10.469 11.570 27.630 1.00 97.19 91 TYR A CA 1
ATOM 696 C C . TYR A 1 91 ? -11.417 11.766 28.805 1.00 97.19 91 TYR A C 1
ATOM 698 O O . TYR A 1 91 ? -11.834 10.807 29.452 1.00 97.19 91 TYR A O 1
ATOM 706 N N . TYR A 1 92 ? -11.863 13.006 28.996 1.00 96.19 92 TYR A N 1
ATOM 707 C CA . TYR A 1 92 ? -12.980 13.319 29.878 1.00 96.19 92 TYR A CA 1
ATOM 708 C C . TYR A 1 92 ? -14.283 13.404 29.080 1.00 96.19 92 TYR A C 1
ATOM 710 O O . TYR A 1 92 ? -14.402 14.211 28.158 1.00 96.19 92 TYR A O 1
ATOM 718 N N . ILE A 1 93 ? -15.282 12.605 29.457 1.00 95.19 93 ILE A N 1
ATOM 719 C CA . ILE A 1 93 ? -16.607 12.599 28.829 1.00 95.19 93 ILE A CA 1
ATOM 720 C C . ILE A 1 93 ? -17.626 13.183 29.816 1.00 95.19 93 ILE A C 1
ATOM 722 O O . ILE A 1 93 ? -17.961 12.520 30.804 1.00 95.19 93 ILE A O 1
ATOM 726 N N . PRO A 1 94 ? -18.166 14.393 29.575 1.00 93.88 94 PRO A N 1
ATOM 727 C CA . PRO A 1 94 ? -19.194 14.977 30.433 1.00 93.88 94 PRO A CA 1
ATOM 728 C C . PRO A 1 94 ? -20.449 14.098 30.538 1.00 93.88 94 PRO A C 1
ATOM 730 O O . PRO A 1 94 ? -20.768 13.330 29.627 1.00 93.88 94 PRO A O 1
ATOM 733 N N . GLY A 1 95 ? -21.192 14.242 31.638 1.00 92.31 95 GLY A N 1
ATOM 734 C CA . GLY A 1 95 ? -22.474 13.556 31.821 1.00 92.31 95 GLY A CA 1
ATOM 735 C C . GLY A 1 95 ? -23.445 13.863 30.678 1.00 92.31 95 GLY A C 1
ATOM 736 O O . GLY A 1 95 ? -23.519 14.995 30.193 1.00 92.31 95 GLY A O 1
ATOM 737 N N . GLY A 1 96 ? -24.166 12.851 30.200 1.00 89.25 96 GLY A N 1
ATOM 738 C CA . GLY A 1 96 ? -25.101 12.994 29.082 1.00 89.25 96 GLY A CA 1
ATOM 739 C C . GLY A 1 96 ? -24.455 13.045 27.689 1.00 89.25 96 GLY A C 1
ATOM 740 O O . GLY A 1 96 ? -25.182 13.125 26.697 1.00 89.25 96 GLY A O 1
ATOM 741 N N . ARG A 1 97 ? -23.118 13.022 27.577 1.00 94.25 97 ARG A N 1
ATOM 742 C CA . ARG A 1 97 ? -22.386 13.161 26.302 1.00 94.25 97 ARG A CA 1
ATOM 743 C C . ARG A 1 97 ? -21.777 11.841 25.831 1.00 94.25 97 ARG A C 1
ATOM 745 O O . ARG A 1 97 ? -21.812 10.832 26.530 1.00 94.25 97 ARG A O 1
ATOM 752 N N . ALA A 1 98 ? -21.244 11.854 24.614 1.00 94.56 98 ALA A N 1
ATOM 753 C CA . ALA A 1 98 ? -20.515 10.738 24.030 1.00 94.56 98 ALA A CA 1
ATOM 754 C C . ALA A 1 98 ? -19.219 11.238 23.388 1.00 94.56 98 ALA A C 1
ATOM 756 O O . ALA A 1 98 ? -19.205 12.313 22.787 1.00 94.56 98 ALA A O 1
ATOM 757 N N . LEU A 1 99 ? -18.167 10.437 23.501 1.00 96.19 99 LEU A N 1
ATOM 758 C CA . LEU A 1 99 ? -16.944 10.550 22.719 1.00 96.19 99 LEU A CA 1
ATOM 759 C C . LEU A 1 99 ? -17.093 9.688 21.466 1.00 96.19 99 LEU A C 1
ATOM 761 O O . LEU A 1 99 ? -17.609 8.574 21.541 1.00 96.19 99 LEU A O 1
ATOM 765 N N . THR A 1 100 ? -16.660 10.208 20.322 1.00 97.19 100 THR A N 1
ATOM 766 C CA . THR A 1 100 ? -16.660 9.484 19.047 1.00 97.19 100 THR A CA 1
ATOM 767 C C . THR A 1 100 ? -15.274 9.603 18.433 1.00 97.19 100 THR A C 1
ATOM 769 O O . THR A 1 100 ? -14.804 10.717 18.219 1.00 97.19 100 THR A O 1
ATOM 772 N N . ILE A 1 101 ? -14.633 8.470 18.169 1.00 97.19 101 ILE A N 1
ATOM 773 C CA . ILE A 1 101 ? -13.313 8.373 17.546 1.00 97.19 101 ILE A CA 1
ATOM 774 C C . ILE A 1 101 ? -13.486 7.606 16.243 1.00 97.19 101 ILE A C 1
ATOM 776 O O . ILE A 1 101 ? -14.010 6.493 16.238 1.00 97.19 101 ILE A O 1
ATOM 780 N N . SER A 1 102 ? -13.065 8.213 15.137 1.00 96.94 102 SER A N 1
ATOM 781 C CA . SER A 1 102 ? -13.017 7.544 13.837 1.00 96.94 102 SER A CA 1
ATOM 782 C C . SER A 1 102 ? -11.611 7.010 13.609 1.00 96.94 102 SER A C 1
ATOM 784 O O . SER A 1 102 ? -10.649 7.756 13.767 1.00 96.94 102 SER A O 1
ATOM 786 N N . PHE A 1 103 ? -11.491 5.748 13.214 1.00 96.12 103 PHE A N 1
ATOM 787 C CA . PHE A 1 103 ? -10.210 5.132 12.878 1.00 96.12 103 PHE A CA 1
ATOM 788 C C . PHE A 1 103 ? -10.320 4.373 11.559 1.00 96.12 103 PHE A C 1
ATOM 790 O O . PHE A 1 103 ? -11.385 3.877 11.197 1.00 96.12 103 PHE A O 1
ATOM 797 N N . TYR A 1 104 ? -9.226 4.317 10.809 1.00 95.44 104 TYR A N 1
ATOM 798 C CA . TYR A 1 104 ? -9.166 3.571 9.557 1.00 95.44 104 TYR A CA 1
ATOM 799 C C . TYR A 1 104 ? -8.656 2.155 9.828 1.00 95.44 104 TYR A C 1
ATOM 801 O O . TYR A 1 104 ? -7.745 1.973 10.634 1.00 95.44 104 TYR A O 1
ATOM 809 N N . ALA A 1 105 ? -9.246 1.161 9.171 1.00 95.25 105 ALA A N 1
ATOM 810 C CA . ALA A 1 105 ? -8.767 -0.214 9.203 1.00 95.25 105 ALA A CA 1
ATOM 811 C C . ALA A 1 105 ? -8.835 -0.846 7.816 1.00 95.25 105 ALA A C 1
ATOM 813 O O . ALA A 1 105 ? -9.711 -0.509 7.020 1.00 95.25 105 ALA A O 1
ATOM 814 N N . THR A 1 106 ? -7.921 -1.775 7.545 1.00 95.56 106 THR A N 1
ATOM 815 C CA . THR A 1 106 ? -7.887 -2.551 6.304 1.00 95.56 106 THR A CA 1
ATOM 816 C C . THR A 1 106 ? -8.549 -3.909 6.494 1.00 95.56 106 THR A C 1
ATOM 818 O O . THR A 1 106 ? -8.544 -4.475 7.589 1.00 95.56 106 THR A O 1
ATOM 821 N N . SER A 1 107 ? -9.155 -4.432 5.430 1.00 93.56 107 SER A N 1
ATOM 822 C CA . SER A 1 107 ? -9.801 -5.744 5.440 1.00 93.56 107 SER A CA 1
ATOM 823 C C . SER A 1 107 ? -8.839 -6.834 5.923 1.00 93.56 107 SER A C 1
ATOM 825 O O . SER A 1 107 ? -7.709 -6.937 5.447 1.00 93.56 107 SER A O 1
ATOM 827 N N . GLY A 1 108 ? -9.291 -7.656 6.868 1.00 92.50 108 GLY A N 1
ATOM 828 C CA . GLY A 1 108 ? -8.501 -8.729 7.472 1.00 92.50 108 GLY A CA 1
ATOM 829 C C . GLY A 1 108 ? -7.573 -8.289 8.607 1.00 92.50 108 GLY A C 1
ATOM 830 O O . GLY A 1 108 ? -7.008 -9.158 9.267 1.00 92.50 108 GLY A O 1
ATOM 831 N N . ALA A 1 109 ? -7.432 -6.987 8.884 1.00 95.62 109 ALA A N 1
ATOM 832 C CA . ALA A 1 109 ? -6.687 -6.517 10.048 1.00 95.62 109 ALA A CA 1
ATOM 833 C C . ALA A 1 109 ? -7.420 -6.872 11.349 1.00 95.62 109 ALA A C 1
ATOM 835 O O . ALA A 1 109 ? -8.629 -6.665 11.480 1.00 95.62 109 ALA A O 1
ATOM 836 N N . THR A 1 110 ? -6.682 -7.354 12.343 1.00 96.50 110 THR A N 1
ATOM 837 C CA . THR A 1 110 ? -7.202 -7.574 13.692 1.00 96.50 110 THR A CA 1
ATOM 838 C C . THR A 1 110 ? -7.122 -6.273 14.472 1.00 96.50 110 THR A C 1
ATOM 840 O O . THR A 1 110 ? -6.034 -5.780 14.769 1.00 96.50 110 THR A O 1
ATOM 843 N N . ILE A 1 111 ? -8.272 -5.731 14.851 1.00 97.06 111 ILE A N 1
ATOM 844 C CA . ILE A 1 111 ? -8.370 -4.554 15.707 1.00 97.06 111 ILE A CA 1
ATOM 845 C C . ILE A 1 111 ? -8.477 -5.013 17.156 1.00 97.06 111 ILE A C 1
ATOM 847 O O . ILE A 1 111 ? -9.260 -5.907 17.486 1.00 97.06 111 ILE A O 1
ATOM 851 N N . LYS A 1 112 ? -7.671 -4.411 18.027 1.00 96.94 112 LYS A N 1
ATOM 852 C CA . LYS A 1 112 ? -7.677 -4.634 19.474 1.00 96.94 112 LYS A CA 1
ATOM 853 C C . LYS A 1 112 ? -8.007 -3.329 20.172 1.00 96.94 112 LYS A C 1
ATOM 855 O O . LYS A 1 112 ? -7.396 -2.301 19.892 1.00 96.94 112 LYS A O 1
ATOM 860 N N . THR A 1 113 ? -8.963 -3.386 21.088 1.00 96.19 113 THR A N 1
ATOM 861 C CA . THR A 1 113 ? -9.452 -2.223 21.822 1.00 96.19 113 THR A CA 1
ATOM 862 C C . THR A 1 113 ? -9.414 -2.518 23.313 1.00 96.19 113 THR A C 1
ATOM 864 O O . THR A 1 113 ? -10.076 -3.453 23.765 1.00 96.19 113 THR A O 1
ATOM 867 N N . ASN A 1 114 ? -8.675 -1.719 24.076 1.00 97.00 114 ASN A N 1
ATOM 868 C CA . ASN A 1 114 ? -8.708 -1.738 25.535 1.00 97.00 114 ASN A CA 1
ATOM 869 C C . ASN A 1 114 ? -9.249 -0.398 26.022 1.00 97.00 114 ASN A C 1
ATOM 871 O O . ASN A 1 114 ? -8.696 0.652 25.696 1.00 97.00 114 ASN A O 1
ATOM 875 N N . ILE A 1 115 ? -10.347 -0.434 26.770 1.00 96.56 115 ILE A N 1
ATOM 876 C CA . ILE A 1 115 ? -11.053 0.759 27.232 1.00 96.56 115 ILE A CA 1
ATOM 877 C C . ILE A 1 115 ? -11.311 0.623 28.723 1.00 96.56 115 ILE A C 1
ATOM 879 O O . ILE A 1 115 ? -11.924 -0.346 29.167 1.00 96.56 115 ILE A O 1
ATOM 883 N N . ILE A 1 116 ? -10.875 1.622 29.483 1.00 96.62 116 ILE A N 1
ATOM 884 C CA . ILE A 1 116 ? -11.042 1.674 30.935 1.00 96.62 116 ILE A CA 1
ATOM 885 C C . ILE A 1 116 ? -11.687 3.008 31.288 1.00 96.62 116 ILE A C 1
ATOM 887 O O . ILE A 1 116 ? -11.136 4.064 30.994 1.00 96.62 116 ILE A O 1
ATOM 891 N N . ALA A 1 117 ? -12.847 2.964 31.932 1.00 93.88 117 ALA A N 1
ATOM 892 C CA . ALA A 1 117 ? -13.559 4.116 32.456 1.00 93.88 117 ALA A CA 1
ATOM 893 C C . ALA A 1 117 ? -13.486 4.141 33.987 1.00 93.88 117 ALA A C 1
ATOM 895 O O . ALA A 1 117 ? -13.608 3.120 34.665 1.00 93.88 117 ALA A O 1
ATOM 896 N N . THR A 1 118 ? -13.306 5.325 34.563 1.00 91.75 118 THR A N 1
ATOM 897 C CA . THR A 1 118 ? -13.217 5.479 36.017 1.00 91.75 118 THR A CA 1
ATOM 898 C C . THR A 1 118 ? -14.589 5.376 36.669 1.00 91.75 118 THR A C 1
ATOM 900 O O . THR A 1 118 ? -15.487 6.135 36.310 1.00 91.75 118 THR A O 1
ATOM 903 N N . ILE A 1 119 ? -14.712 4.554 37.716 1.00 83.12 119 ILE A N 1
ATOM 904 C CA . ILE A 1 119 ? -15.829 4.536 38.686 1.00 83.12 119 ILE A CA 1
ATOM 905 C C . ILE A 1 119 ? -17.167 4.024 38.120 1.00 83.12 119 ILE A C 1
ATOM 907 O O . ILE A 1 119 ? -17.855 3.272 38.806 1.00 83.12 119 ILE A O 1
ATOM 911 N N . TYR A 1 120 ? -17.533 4.368 36.887 1.00 87.31 120 TYR A N 1
ATOM 912 C CA . TYR A 1 120 ? -18.849 4.090 36.324 1.00 87.31 120 TYR A CA 1
ATOM 913 C C . TYR A 1 120 ? -18.787 3.381 34.973 1.00 87.31 120 TYR A C 1
ATOM 915 O O . TYR A 1 120 ? -17.873 3.597 34.179 1.00 87.31 120 TYR A O 1
ATOM 923 N N . ASN A 1 121 ? -19.814 2.575 34.696 1.00 90.88 121 ASN A N 1
ATOM 924 C CA . ASN A 1 121 ? -19.982 1.935 33.398 1.00 90.88 121 ASN A CA 1
ATOM 925 C C . ASN A 1 121 ? -20.360 2.967 32.331 1.00 90.88 121 ASN A C 1
ATOM 927 O O . ASN A 1 121 ? -21.235 3.809 32.541 1.00 90.88 121 ASN A O 1
ATOM 931 N N . VAL A 1 122 ? -19.739 2.840 31.164 1.00 93.38 122 VAL A N 1
ATOM 932 C CA . VAL A 1 122 ? -20.051 3.595 29.949 1.00 93.38 122 VAL A CA 1
ATOM 933 C C . VAL A 1 122 ? -20.547 2.626 28.882 1.00 93.38 122 VAL A C 1
ATOM 935 O O . VAL A 1 122 ? -20.193 1.447 28.887 1.00 93.38 122 VAL A O 1
ATOM 938 N N . LEU A 1 123 ? -21.406 3.099 27.981 1.00 95.25 123 LEU A N 1
ATOM 939 C CA . LEU A 1 123 ? -21.823 2.293 26.836 1.00 95.25 123 LEU A CA 1
ATOM 940 C C . LEU A 1 123 ? -20.762 2.428 25.743 1.00 95.25 123 LEU A C 1
ATOM 942 O O . LEU A 1 123 ? -20.585 3.512 25.189 1.00 95.25 123 LEU A O 1
ATOM 946 N N . ILE A 1 124 ? -20.057 1.340 25.462 1.00 95.88 124 ILE A N 1
ATOM 947 C CA . ILE A 1 124 ? -19.043 1.244 24.413 1.00 95.88 124 ILE A CA 1
ATOM 948 C C . ILE A 1 124 ? -19.695 0.610 23.196 1.00 95.88 124 ILE A C 1
ATOM 950 O O . ILE A 1 124 ? -20.279 -0.464 23.310 1.00 95.88 124 ILE A O 1
ATOM 954 N N . GLU A 1 125 ? -19.567 1.252 22.043 1.00 97.12 125 GLU A N 1
ATOM 955 C CA . GLU A 1 125 ? -20.074 0.762 20.768 1.00 97.12 125 GLU A CA 1
ATOM 956 C C . GLU A 1 125 ? -18.995 0.886 19.696 1.00 97.12 125 GLU A C 1
ATOM 958 O O . GLU A 1 125 ? -18.295 1.898 19.628 1.00 97.12 125 GLU A O 1
ATOM 963 N N . ILE A 1 126 ? -18.875 -0.124 18.840 1.00 97.56 126 ILE A N 1
ATOM 964 C CA . ILE A 1 126 ? -18.007 -0.079 17.662 1.00 97.56 126 ILE A CA 1
ATOM 965 C C . ILE A 1 126 ? -18.874 -0.284 16.434 1.00 97.56 126 ILE A C 1
ATOM 967 O O . ILE A 1 126 ? -19.656 -1.235 16.369 1.00 97.56 126 ILE A O 1
ATOM 971 N N . TYR A 1 127 ? -18.707 0.603 15.462 1.00 97.94 127 TYR A N 1
ATOM 972 C CA . TYR A 1 127 ? -19.407 0.567 14.193 1.00 97.94 127 TYR A CA 1
ATOM 973 C C . TYR A 1 127 ? -18.420 0.323 13.052 1.00 97.94 127 TYR A C 1
ATOM 975 O O . TYR A 1 127 ? -17.334 0.908 13.023 1.00 97.94 127 TYR A O 1
ATOM 983 N N . GLY A 1 128 ? -18.810 -0.536 12.116 1.00 96.81 128 GLY A N 1
ATOM 984 C CA . GLY A 1 128 ? -18.090 -0.777 10.876 1.00 96.81 128 GLY A CA 1
ATOM 985 C C . GLY A 1 128 ? -18.360 0.284 9.811 1.00 96.81 128 GLY A C 1
ATOM 986 O O . GLY A 1 128 ? -19.236 1.143 9.987 1.00 96.81 128 GLY A O 1
ATOM 987 N N . PRO A 1 129 ? -17.660 0.193 8.667 1.00 93.50 129 PRO A N 1
ATOM 988 C CA . PRO A 1 129 ? -17.957 0.993 7.489 1.00 93.50 129 PRO A CA 1
ATOM 989 C C . PRO A 1 129 ? -19.448 0.907 7.134 1.00 93.50 129 PRO A C 1
ATOM 991 O O . PRO A 1 129 ? -20.065 -0.159 7.209 1.00 93.50 129 PRO A O 1
ATOM 994 N N . GLY A 1 130 ? -20.054 2.049 6.806 1.00 90.00 130 GLY A N 1
ATOM 995 C CA . GLY A 1 130 ? -21.495 2.146 6.536 1.00 90.00 130 GLY A CA 1
ATOM 996 C C . GLY A 1 130 ? -22.399 2.160 7.780 1.00 90.00 130 GLY A C 1
ATOM 997 O O . GLY A 1 130 ? -23.617 2.192 7.632 1.00 90.00 130 GLY A O 1
ATOM 998 N N . GLY A 1 131 ? -21.838 2.167 8.996 1.00 93.62 131 GLY A N 1
ATOM 999 C CA . GLY A 1 131 ? -22.594 2.345 10.244 1.00 93.62 131 GLY A CA 1
ATOM 1000 C C . GLY A 1 131 ? -23.179 1.062 10.842 1.00 93.62 131 GLY A C 1
ATOM 1001 O O . GLY A 1 131 ? -24.046 1.134 11.711 1.00 93.62 131 GLY A O 1
ATOM 1002 N N . SER A 1 132 ? -22.721 -0.111 10.402 1.00 93.88 132 SER A N 1
ATOM 1003 C CA . SER A 1 132 ? -23.123 -1.398 10.984 1.00 93.88 132 SER A CA 1
ATOM 1004 C C . SER A 1 132 ? -22.607 -1.534 12.421 1.00 93.88 132 SER A C 1
ATOM 1006 O O . SER A 1 132 ? -21.427 -1.325 12.673 1.00 93.88 132 SER A O 1
ATOM 1008 N N . LEU A 1 133 ? -23.467 -1.878 13.384 1.00 97.12 133 LEU A N 1
ATOM 1009 C CA . LEU A 1 133 ? -23.038 -2.106 14.768 1.00 97.12 133 LEU A CA 1
ATOM 1010 C C . LEU A 1 133 ? -22.319 -3.460 14.874 1.00 97.12 133 LEU A C 1
ATOM 1012 O O . LEU A 1 133 ? -22.912 -4.496 14.584 1.00 97.12 133 LEU A O 1
ATOM 1016 N N . ILE A 1 134 ? -21.058 -3.446 15.306 1.00 96.75 134 ILE A N 1
ATOM 1017 C CA . ILE A 1 134 ? -20.206 -4.639 15.458 1.00 96.75 134 ILE A CA 1
ATOM 1018 C C . ILE A 1 134 ? -20.206 -5.122 16.908 1.00 96.75 134 ILE A C 1
ATOM 1020 O O . ILE A 1 134 ? -20.276 -6.318 17.180 1.00 96.75 134 ILE A O 1
ATOM 1024 N N . TYR A 1 135 ? -20.116 -4.183 17.847 1.00 96.69 135 TYR A N 1
ATOM 1025 C CA . TYR A 1 135 ? -19.980 -4.477 19.267 1.00 96.69 135 TYR A CA 1
ATOM 1026 C C . TYR A 1 135 ? -20.708 -3.424 20.093 1.00 96.69 135 TYR A C 1
ATOM 1028 O O . TYR A 1 135 ? -20.686 -2.244 19.745 1.00 96.69 135 TYR A O 1
ATOM 1036 N N . SER A 1 136 ? -21.343 -3.853 21.183 1.00 96.25 136 SER A N 1
ATOM 1037 C CA . SER A 1 136 ? -22.001 -2.979 22.151 1.00 96.25 136 SER A CA 1
ATOM 1038 C C . SER A 1 136 ? -21.945 -3.606 23.540 1.00 96.25 136 SER A C 1
ATOM 1040 O O . SER A 1 136 ? -22.364 -4.751 23.720 1.00 96.25 136 SER A O 1
ATOM 1042 N N . GLN A 1 137 ? -21.429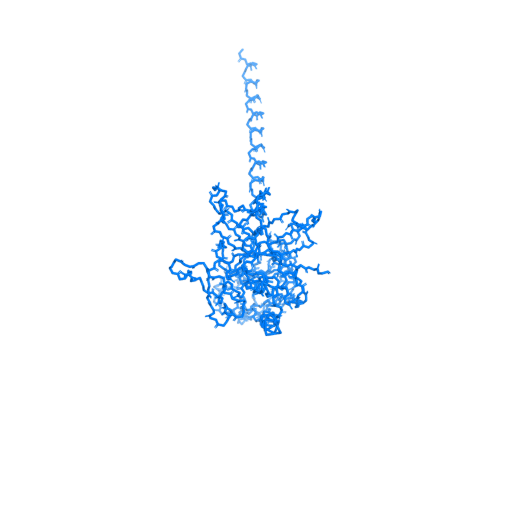 -2.875 24.527 1.00 95.25 137 GLN A N 1
ATOM 1043 C CA . GLN A 1 137 ? -21.408 -3.332 25.915 1.00 95.25 137 GLN A CA 1
ATOM 1044 C C . GLN A 1 137 ? -21.449 -2.160 26.895 1.00 95.25 137 GLN A C 1
ATOM 1046 O O . GLN A 1 137 ? -20.762 -1.154 26.724 1.00 95.25 137 GLN A O 1
ATOM 1051 N N . LEU A 1 138 ? -22.229 -2.317 27.967 1.00 94.25 138 LEU A N 1
ATOM 1052 C CA . LEU A 1 138 ? -22.231 -1.409 29.111 1.00 94.25 138 LEU A CA 1
ATOM 1053 C C . LEU A 1 138 ? -21.253 -1.932 30.170 1.00 94.25 138 LEU A C 1
ATOM 1055 O O . LEU A 1 138 ? -21.564 -2.875 30.894 1.00 94.25 138 LEU A O 1
ATOM 1059 N N . THR A 1 139 ? -20.069 -1.334 30.251 1.00 93.19 139 THR A N 1
ATOM 1060 C CA . THR A 1 139 ? -19.005 -1.743 31.181 1.00 93.19 139 THR A CA 1
ATOM 1061 C C . THR A 1 139 ? -18.081 -0.564 31.489 1.00 93.19 139 THR A C 1
ATOM 1063 O O . THR A 1 139 ? -18.067 0.430 30.765 1.00 93.19 139 THR A O 1
ATOM 1066 N N . ASN A 1 140 ? -17.326 -0.637 32.580 1.00 90.69 140 ASN A N 1
ATOM 1067 C CA . ASN A 1 140 ? -16.254 0.309 32.898 1.00 90.69 140 ASN A CA 1
ATOM 1068 C C . ASN A 1 140 ? -14.866 -0.225 32.509 1.00 90.69 140 ASN A C 1
ATOM 1070 O O . ASN A 1 140 ? -13.881 0.496 3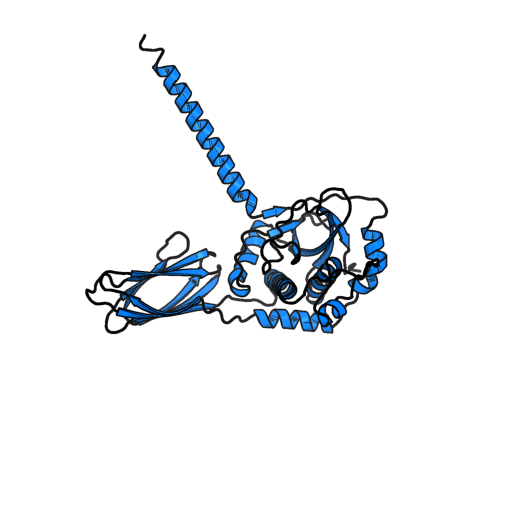2.610 1.00 90.69 140 ASN A O 1
ATOM 1074 N N . ASN A 1 141 ? -14.777 -1.476 32.069 1.00 93.31 141 ASN A N 1
ATOM 1075 C CA . ASN A 1 141 ? -13.552 -2.089 31.583 1.00 93.31 141 ASN A CA 1
ATOM 1076 C C . ASN A 1 141 ? -13.902 -3.055 30.447 1.00 93.31 141 ASN A C 1
ATOM 1078 O O . ASN A 1 141 ? -14.752 -3.934 30.618 1.00 93.31 141 ASN A O 1
ATOM 1082 N N . SER A 1 142 ? -13.281 -2.875 29.288 1.00 91.88 142 SER A N 1
ATOM 1083 C CA . SER A 1 142 ? -13.458 -3.742 28.127 1.00 91.88 142 SER A CA 1
ATOM 1084 C C . SER A 1 142 ? -12.120 -4.011 27.454 1.00 91.88 142 SER A C 1
ATOM 1086 O O . SER A 1 142 ? -11.358 -3.085 27.178 1.00 91.88 142 SER A O 1
ATOM 1088 N N . SER A 1 143 ? -11.872 -5.286 27.159 1.00 94.81 143 SER A N 1
ATOM 1089 C CA . SER A 1 143 ? -10.868 -5.725 26.198 1.00 94.81 143 SER A CA 1
ATOM 1090 C C . SER A 1 143 ? -11.604 -6.502 25.116 1.00 94.81 143 SER A C 1
ATOM 1092 O O . SER A 1 143 ? -12.179 -7.559 25.381 1.00 94.81 143 SER A O 1
ATOM 1094 N N . TYR A 1 144 ? -11.650 -5.937 23.916 1.00 94.62 144 TYR A N 1
ATOM 1095 C CA . TYR A 1 144 ? -12.363 -6.504 22.780 1.00 94.62 144 TYR A CA 1
ATOM 1096 C C . TYR A 1 144 ? -11.452 -6.537 21.559 1.00 94.62 144 TYR A C 1
ATOM 1098 O O . TYR A 1 144 ? -10.600 -5.668 21.368 1.00 94.62 144 TYR A O 1
ATOM 1106 N N . SER A 1 145 ? -11.621 -7.563 20.731 1.00 96.44 145 SER A N 1
ATOM 1107 C CA . SER A 1 145 ? -10.904 -7.685 19.473 1.00 96.44 145 SER A CA 1
ATOM 1108 C C . SER A 1 145 ? -11.818 -8.241 18.396 1.00 96.44 145 SER A C 1
ATOM 1110 O O . SER A 1 145 ? -12.654 -9.103 18.667 1.00 96.44 145 SER A O 1
ATOM 1112 N N . PHE A 1 146 ? -11.654 -7.734 17.180 1.00 96.12 146 PHE A N 1
ATOM 1113 C CA . PHE A 1 146 ? -12.397 -8.175 16.009 1.00 96.12 146 PHE A CA 1
ATOM 1114 C C . PHE A 1 146 ? -11.520 -8.083 14.762 1.00 96.12 146 PHE A C 1
ATOM 1116 O O . PHE A 1 146 ? -10.583 -7.288 14.713 1.00 96.12 146 PHE A O 1
ATOM 1123 N N . ASN A 1 147 ? -11.852 -8.868 13.742 1.00 96.25 147 ASN A N 1
ATOM 1124 C CA . ASN A 1 147 ? -11.238 -8.734 12.426 1.00 96.25 147 ASN A CA 1
ATOM 1125 C C . ASN A 1 147 ? -12.063 -7.743 11.603 1.00 96.25 147 ASN A C 1
ATOM 1127 O O . ASN A 1 147 ? -13.280 -7.902 11.481 1.00 96.25 147 ASN A O 1
ATOM 1131 N N . ALA A 1 148 ? -11.413 -6.730 11.043 1.00 95.69 148 ALA A N 1
ATOM 1132 C CA . ALA A 1 148 ? -12.035 -5.787 10.128 1.00 95.69 148 ALA A CA 1
ATOM 1133 C C . ALA A 1 148 ? -12.553 -6.540 8.892 1.00 95.69 148 ALA A C 1
ATOM 1135 O O . ALA A 1 148 ? -11.782 -7.150 8.152 1.00 95.69 148 ALA A O 1
ATOM 1136 N N . SER A 1 149 ? -13.869 -6.521 8.676 1.00 92.69 149 SER A N 1
ATOM 1137 C CA . SER A 1 149 ? -14.522 -7.243 7.574 1.00 92.69 149 SER A CA 1
ATOM 1138 C C . SER A 1 149 ? -14.385 -6.538 6.225 1.00 92.69 149 SER A C 1
ATOM 1140 O O . SER A 1 149 ? -14.575 -7.159 5.183 1.00 92.69 149 SER A O 1
ATOM 1142 N N . ALA A 1 150 ? -14.076 -5.243 6.248 1.00 92.62 150 ALA A N 1
ATOM 1143 C CA . ALA A 1 150 ? -13.858 -4.417 5.072 1.00 92.62 150 ALA A CA 1
ATOM 1144 C C . ALA A 1 150 ? -12.840 -3.311 5.370 1.00 92.62 150 ALA A C 1
ATOM 1146 O O . ALA A 1 150 ? -12.713 -2.860 6.513 1.00 92.62 150 ALA A O 1
ATOM 1147 N N . THR A 1 151 ? -12.159 -2.852 4.323 1.00 93.06 151 THR A N 1
ATOM 1148 C CA . THR A 1 151 ? -11.317 -1.657 4.378 1.00 93.06 151 THR A CA 1
ATOM 1149 C C . THR A 1 151 ? -12.190 -0.405 4.483 1.00 93.06 151 THR A C 1
ATOM 1151 O O . THR A 1 151 ? -13.164 -0.266 3.745 1.00 93.06 151 THR A O 1
ATOM 1154 N N . GLY A 1 152 ? -11.859 0.515 5.389 1.00 93.44 152 GLY A N 1
ATOM 1155 C CA . GLY A 1 152 ? -12.568 1.786 5.521 1.00 93.44 152 GLY A CA 1
ATOM 1156 C C . GLY A 1 152 ? -12.500 2.398 6.916 1.00 93.44 152 GLY A C 1
ATOM 1157 O O . GLY A 1 152 ? -11.697 2.009 7.763 1.00 93.44 152 GLY A O 1
ATOM 1158 N N . THR A 1 153 ? -13.360 3.387 7.152 1.00 95.38 153 THR A N 1
ATOM 1159 C CA . THR A 1 153 ? -13.465 4.068 8.446 1.00 95.38 153 THR A CA 1
ATOM 1160 C C . THR A 1 153 ? -14.446 3.350 9.368 1.00 95.38 153 THR A C 1
ATOM 1162 O O . THR A 1 153 ? -15.618 3.173 9.039 1.00 95.38 153 THR A O 1
ATOM 1165 N N . TYR A 1 154 ? -13.950 2.988 10.543 1.00 97.44 154 TYR A N 1
ATOM 1166 C CA . TYR A 1 154 ? -14.692 2.458 11.677 1.00 97.44 154 TYR A CA 1
ATOM 1167 C C . TYR A 1 154 ? -14.869 3.560 12.719 1.00 97.44 154 TYR A C 1
ATOM 1169 O O . TYR A 1 154 ? -14.122 4.544 12.750 1.00 97.44 154 TYR A O 1
ATOM 1177 N N . VAL A 1 155 ? -15.857 3.393 13.592 1.00 98.12 155 VAL A N 1
ATOM 1178 C CA . VAL A 1 155 ? -16.167 4.374 14.633 1.00 98.12 155 VAL A CA 1
ATOM 1179 C C . VAL A 1 155 ? -16.245 3.687 15.986 1.00 98.12 155 VAL A C 1
ATOM 1181 O O . VAL A 1 155 ? -17.084 2.815 16.194 1.00 98.12 155 VAL A O 1
ATOM 1184 N N . LEU A 1 156 ? -15.408 4.122 16.925 1.00 97.88 156 LEU A N 1
ATOM 1185 C CA . LEU A 1 156 ? -15.565 3.839 18.345 1.00 97.88 156 LEU A CA 1
ATOM 1186 C C . LEU A 1 156 ? -16.402 4.951 18.975 1.00 97.88 156 LEU A C 1
ATOM 1188 O O . LEU A 1 156 ? -16.041 6.128 18.917 1.00 97.88 156 LEU A O 1
ATOM 1192 N N . ARG A 1 157 ? -17.494 4.581 19.635 1.00 97.12 157 ARG A N 1
ATOM 1193 C CA . ARG A 1 157 ? -18.335 5.500 20.393 1.00 97.12 157 ARG A CA 1
ATOM 1194 C C . ARG A 1 157 ? -18.382 5.077 21.853 1.00 97.12 157 ARG A C 1
ATOM 1196 O O . ARG A 1 157 ? -18.785 3.965 22.170 1.00 97.12 157 ARG A O 1
ATOM 1203 N N . VAL A 1 158 ? -18.021 5.990 22.749 1.00 96.00 158 VAL A N 1
ATOM 1204 C CA . VAL A 1 158 ? -18.105 5.781 24.199 1.00 96.00 158 VAL A CA 1
ATOM 1205 C C . VAL A 1 158 ? -19.096 6.775 24.778 1.00 96.00 158 VAL A C 1
ATOM 1207 O O . VAL A 1 158 ? -18.886 7.987 24.751 1.00 96.00 158 VAL A O 1
ATOM 1210 N N . THR A 1 159 ? -20.212 6.264 25.281 1.00 94.62 159 THR A N 1
ATOM 1211 C CA . THR A 1 159 ? -21.367 7.064 25.668 1.00 94.62 159 THR A CA 1
ATOM 1212 C C . THR A 1 159 ? -21.532 7.092 27.182 1.00 94.62 159 THR A C 1
ATOM 1214 O O . THR A 1 159 ? -21.756 6.067 27.825 1.00 94.62 159 THR A O 1
ATOM 1217 N N . ASN A 1 160 ? -21.521 8.303 27.736 1.00 90.50 160 ASN A N 1
ATOM 1218 C CA . ASN A 1 160 ? -21.822 8.608 29.131 1.00 90.50 160 ASN A CA 1
ATOM 1219 C C . ASN A 1 160 ? -23.255 9.166 29.297 1.00 90.50 160 ASN A C 1
ATOM 1221 O O . ASN A 1 160 ? -23.533 10.048 30.109 1.00 90.50 160 ASN A O 1
ATOM 1225 N N . LYS A 1 161 ? -24.198 8.704 28.468 1.00 77.12 161 LYS A N 1
ATOM 1226 C CA . LYS A 1 161 ? -25.567 9.250 28.429 1.00 77.12 161 LYS A CA 1
ATOM 1227 C C . LYS A 1 161 ? -26.403 8.873 29.655 1.00 77.12 161 LYS A C 1
ATOM 1229 O O . LYS A 1 161 ? -27.363 9.568 29.972 1.00 77.12 161 LYS A O 1
ATOM 1234 N N . LEU A 1 162 ? -26.044 7.783 30.330 1.00 76.12 162 LEU A N 1
ATOM 1235 C CA . LEU A 1 162 ? -26.783 7.261 31.480 1.00 76.12 162 LEU A CA 1
ATOM 1236 C C . LEU A 1 162 ? -26.382 7.926 32.808 1.00 76.12 162 LEU A C 1
ATOM 1238 O O . LEU A 1 162 ? -27.104 7.774 33.791 1.00 76.12 162 LEU A O 1
ATOM 1242 N N . LEU A 1 163 ? -25.273 8.678 32.852 1.00 78.62 163 LEU A N 1
ATOM 1243 C CA . LEU A 1 163 ? -24.788 9.335 34.070 1.00 78.62 163 LEU A CA 1
ATOM 1244 C C . LEU A 1 163 ? -24.939 10.855 33.996 1.00 78.62 163 LEU A C 1
ATOM 1246 O O . LEU A 1 163 ? -24.866 11.470 32.932 1.00 78.62 163 LEU A O 1
ATOM 1250 N N . ARG A 1 164 ? -25.107 11.473 35.170 1.00 81.38 164 ARG A N 1
ATOM 1251 C CA . ARG A 1 164 ? -25.171 12.936 35.326 1.00 81.38 164 ARG A CA 1
ATOM 1252 C C . ARG A 1 164 ? -23.798 13.577 35.546 1.00 81.38 164 ARG A C 1
ATOM 1254 O O . ARG A 1 164 ? -23.642 14.769 35.309 1.00 81.38 164 ARG A O 1
ATOM 1261 N N . THR A 1 165 ? -22.813 12.798 35.982 1.00 88.19 165 THR A N 1
ATOM 1262 C CA . THR A 1 165 ? -21.431 13.236 36.217 1.00 88.19 165 THR A CA 1
ATOM 1263 C C . THR A 1 165 ? -20.537 12.857 35.044 1.00 88.19 165 THR A C 1
ATOM 1265 O O . THR A 1 165 ? -20.807 11.883 34.341 1.00 88.19 165 THR A O 1
ATOM 1268 N N . GLY A 1 166 ? -19.460 13.614 34.826 1.00 91.44 166 GLY A N 1
ATOM 1269 C CA . GLY A 1 166 ? -18.456 13.233 33.835 1.00 91.44 166 GLY A CA 1
ATOM 1270 C C . GLY A 1 166 ? -17.605 12.040 34.275 1.00 91.44 166 GLY A C 1
ATOM 1271 O O . GLY A 1 166 ? -17.534 11.725 35.463 1.00 91.44 166 GLY A O 1
ATOM 1272 N N . VAL A 1 167 ? -16.965 11.388 33.307 1.00 94.19 167 VAL A N 1
ATOM 1273 C CA . VAL A 1 167 ? -16.157 10.174 33.489 1.00 94.19 167 VAL A CA 1
ATOM 1274 C C . VAL A 1 167 ? -14.836 10.301 32.731 1.00 94.19 167 VAL A C 1
ATOM 1276 O O . VAL A 1 167 ? -14.816 10.840 31.626 1.00 94.19 167 VAL A O 1
ATOM 1279 N N . GLN A 1 168 ? -13.736 9.833 33.325 1.00 96.31 168 GLN A N 1
ATOM 1280 C CA . GLN A 1 168 ? -12.457 9.694 32.625 1.00 96.31 168 GLN A CA 1
ATOM 1281 C C . GLN A 1 168 ? -12.412 8.332 31.936 1.00 96.31 168 GLN A C 1
ATOM 1283 O O . GLN A 1 168 ? -12.780 7.328 32.548 1.00 96.31 168 GLN A O 1
ATOM 1288 N N . VAL A 1 169 ? -11.974 8.298 30.681 1.00 96.12 169 VAL A N 1
ATOM 1289 C CA . VAL A 1 169 ? -11.881 7.085 29.864 1.00 96.12 169 VAL A CA 1
ATOM 1290 C C . VAL A 1 169 ? -10.519 7.027 29.189 1.00 96.12 169 VAL A C 1
ATOM 1292 O O . VAL A 1 169 ? -10.195 7.898 28.389 1.00 96.12 169 VAL A O 1
ATOM 1295 N N . SER A 1 170 ? -9.746 5.987 29.476 1.00 97.75 170 SER A N 1
ATOM 1296 C CA . SER A 1 170 ? -8.506 5.658 28.774 1.00 97.75 170 SER A CA 1
ATOM 1297 C C . SER A 1 170 ? -8.796 4.672 27.650 1.00 97.75 170 SER A C 1
ATOM 1299 O O . SER A 1 170 ? -9.510 3.689 27.860 1.00 97.75 170 SER A O 1
ATOM 1301 N N . ILE A 1 171 ? -8.256 4.940 26.464 1.00 97.81 171 ILE A N 1
ATOM 1302 C CA . ILE A 1 171 ? -8.487 4.159 25.248 1.00 97.81 171 ILE A CA 1
ATOM 1303 C C . ILE A 1 171 ? -7.137 3.790 24.641 1.00 97.81 171 ILE A C 1
ATOM 1305 O O . ILE A 1 171 ? -6.328 4.673 24.377 1.00 97.81 171 ILE A O 1
ATOM 1309 N N . LEU A 1 172 ? -6.941 2.500 24.375 1.00 97.94 172 LEU A N 1
ATOM 1310 C CA . LEU A 1 172 ? -5.877 1.969 23.528 1.00 97.94 172 LEU A CA 1
ATOM 1311 C C . LEU A 1 172 ? -6.515 1.210 22.359 1.00 97.94 172 LEU A C 1
ATOM 1313 O O . LEU A 1 172 ? -7.167 0.184 22.567 1.00 97.94 172 LEU A O 1
ATOM 1317 N N . LEU A 1 173 ? -6.316 1.710 21.141 1.00 97.12 173 LEU A N 1
ATOM 1318 C CA . LEU A 1 173 ? -6.688 1.067 19.883 1.00 97.12 173 LEU A CA 1
ATOM 1319 C C . LEU A 1 173 ? -5.427 0.678 19.119 1.00 97.12 173 LEU A C 1
ATOM 1321 O O . LEU A 1 173 ? -4.553 1.509 18.874 1.00 97.12 173 LEU A O 1
ATOM 1325 N N . GLN A 1 174 ? -5.354 -0.582 18.710 1.00 97.25 174 GLN A N 1
ATOM 1326 C CA . GLN A 1 174 ? -4.245 -1.119 17.926 1.00 97.25 174 GLN A CA 1
ATOM 1327 C C . GLN A 1 174 ? -4.779 -1.920 16.746 1.00 97.25 174 GLN A C 1
ATOM 1329 O O . GLN A 1 174 ? -5.825 -2.566 16.852 1.00 97.25 174 GLN A O 1
ATOM 1334 N N . ALA A 1 175 ? -4.034 -1.908 15.646 1.00 96.88 175 ALA A N 1
ATOM 1335 C CA . ALA A 1 175 ? -4.285 -2.762 14.496 1.00 96.88 175 ALA A CA 1
ATOM 1336 C C . ALA A 1 175 ? -3.126 -3.740 14.308 1.00 96.88 175 ALA A C 1
ATOM 1338 O O . ALA A 1 175 ? -1.961 -3.386 14.461 1.00 96.88 175 ALA A O 1
ATOM 1339 N N . ILE A 1 176 ? -3.456 -4.976 13.956 1.00 95.06 176 ILE A N 1
ATOM 1340 C CA . ILE A 1 176 ? -2.495 -5.993 13.541 1.00 95.06 176 ILE A CA 1
ATOM 1341 C C . ILE A 1 176 ? -2.887 -6.402 12.130 1.00 95.06 176 ILE A C 1
ATOM 1343 O O . ILE A 1 176 ? -3.926 -7.032 11.932 1.00 95.06 176 ILE A O 1
ATOM 1347 N N . VAL A 1 177 ? -2.075 -6.023 11.150 1.00 95.12 177 VAL A N 1
ATOM 1348 C CA . VAL A 1 177 ? -2.286 -6.407 9.753 1.00 95.12 177 VAL A CA 1
ATOM 1349 C C . VAL A 1 177 ? -1.530 -7.714 9.503 1.00 95.12 177 VAL A C 1
ATOM 1351 O O . VAL A 1 177 ? -0.327 -7.757 9.753 1.00 95.12 177 VAL A O 1
ATOM 1354 N N . PRO A 1 178 ? -2.188 -8.792 9.039 1.00 91.62 178 PRO A N 1
ATOM 1355 C CA . PRO A 1 178 ? -1.489 -10.020 8.690 1.00 91.62 178 PRO A CA 1
ATOM 1356 C C . PRO A 1 178 ? -0.652 -9.798 7.426 1.00 91.62 178 PRO A C 1
ATOM 1358 O O . PRO A 1 178 ? -1.195 -9.637 6.328 1.00 91.62 178 PRO A O 1
ATOM 1361 N N . VAL A 1 179 ? 0.669 -9.800 7.591 1.00 94.38 179 VAL A N 1
ATOM 1362 C CA . VAL A 1 179 ? 1.627 -9.671 6.493 1.00 94.38 179 VAL A CA 1
ATOM 1363 C C . VAL A 1 179 ? 2.215 -11.036 6.155 1.00 94.38 179 VAL A C 1
ATOM 1365 O O . VAL A 1 179 ? 2.735 -11.735 7.021 1.00 94.38 179 VAL A O 1
ATOM 1368 N N . ASP A 1 180 ? 2.144 -11.392 4.876 1.00 93.75 180 ASP A N 1
ATOM 1369 C CA . ASP A 1 180 ? 2.949 -12.457 4.289 1.00 93.75 180 ASP A CA 1
ATOM 1370 C C . ASP A 1 180 ? 4.057 -11.802 3.465 1.00 93.75 180 ASP A C 1
ATOM 1372 O O . ASP A 1 180 ? 3.787 -11.125 2.474 1.00 93.75 180 ASP A O 1
ATOM 1376 N N . ILE A 1 181 ? 5.305 -12.002 3.886 1.00 94.69 181 ILE A N 1
ATOM 1377 C CA . ILE A 1 181 ? 6.489 -11.442 3.229 1.00 94.69 181 ILE A CA 1
ATOM 1378 C C . ILE A 1 181 ? 6.679 -11.984 1.801 1.00 94.69 181 ILE A C 1
ATOM 1380 O O . ILE A 1 181 ? 7.375 -11.379 0.985 1.00 94.69 181 ILE A O 1
ATOM 1384 N N . ASN A 1 182 ? 6.062 -13.128 1.487 1.00 95.38 182 ASN A N 1
ATOM 1385 C CA . ASN A 1 182 ? 6.093 -13.730 0.161 1.00 95.38 182 ASN A CA 1
ATOM 1386 C C . ASN A 1 182 ? 4.951 -13.269 -0.747 1.00 95.38 182 ASN A C 1
ATOM 1388 O O . ASN A 1 182 ? 5.022 -13.555 -1.944 1.00 95.38 182 ASN A O 1
ATOM 1392 N N . ASP A 1 183 ? 3.956 -12.544 -0.225 1.00 96.50 183 ASP A N 1
ATOM 1393 C CA . ASP A 1 183 ? 2.880 -11.972 -1.035 1.00 96.50 183 ASP A CA 1
ATOM 1394 C C . ASP A 1 183 ? 3.482 -10.986 -2.058 1.00 96.50 183 ASP A C 1
ATOM 1396 O O . ASP A 1 183 ? 4.112 -9.999 -1.657 1.00 96.50 183 ASP A O 1
ATOM 1400 N N . PRO A 1 184 ? 3.313 -11.222 -3.376 1.00 97.12 184 PRO A N 1
ATOM 1401 C CA . PRO A 1 184 ? 3.820 -10.324 -4.407 1.00 97.12 184 PRO A CA 1
ATOM 1402 C C . PRO A 1 184 ? 3.341 -8.884 -4.232 1.00 97.12 184 PRO A C 1
ATOM 1404 O O . PRO A 1 184 ? 4.123 -7.961 -4.437 1.00 97.12 184 PRO A O 1
ATOM 1407 N N . VAL A 1 185 ? 2.092 -8.679 -3.802 1.00 97.12 185 VAL A N 1
ATOM 1408 C CA . VAL A 1 185 ? 1.545 -7.334 -3.594 1.00 97.12 185 VAL A CA 1
ATOM 1409 C C . VAL A 1 185 ? 2.261 -6.658 -2.433 1.00 97.12 185 VAL A C 1
ATOM 1411 O O . VAL A 1 185 ? 2.707 -5.527 -2.579 1.00 97.12 185 VAL A O 1
ATOM 1414 N N . PHE A 1 186 ? 2.474 -7.352 -1.312 1.00 97.75 186 PHE A N 1
ATOM 1415 C CA . PHE A 1 186 ? 3.242 -6.787 -0.199 1.00 97.75 186 PHE A CA 1
ATOM 1416 C C . PHE A 1 186 ? 4.668 -6.410 -0.618 1.00 97.75 186 PHE A C 1
ATOM 1418 O O . PHE A 1 186 ? 5.124 -5.312 -0.303 1.00 97.75 186 PHE A O 1
ATOM 1425 N N . LYS A 1 187 ? 5.353 -7.285 -1.368 1.00 98.38 187 LYS A N 1
ATOM 1426 C CA . LYS A 1 187 ? 6.709 -7.025 -1.876 1.00 98.38 187 LYS A CA 1
ATOM 1427 C C . LYS A 1 187 ? 6.778 -5.761 -2.723 1.00 98.38 187 LYS A C 1
ATOM 1429 O O . LYS A 1 187 ? 7.650 -4.921 -2.501 1.00 98.38 187 LYS A O 1
ATOM 1434 N N . ILE A 1 188 ? 5.847 -5.636 -3.669 1.00 98.31 188 ILE A N 1
ATOM 1435 C CA . ILE A 1 188 ? 5.749 -4.483 -4.566 1.00 98.31 188 ILE A CA 1
ATOM 1436 C C . ILE A 1 188 ? 5.596 -3.199 -3.750 1.00 98.31 188 ILE A C 1
ATOM 1438 O O . ILE A 1 188 ? 6.373 -2.255 -3.910 1.00 98.31 188 ILE A O 1
ATOM 1442 N N . MET A 1 189 ? 4.632 -3.207 -2.832 1.00 97.75 189 MET A N 1
ATOM 1443 C CA . MET A 1 189 ? 4.264 -2.058 -2.014 1.00 97.75 189 MET A CA 1
ATOM 1444 C C . MET A 1 189 ? 5.393 -1.636 -1.070 1.00 97.75 189 MET A C 1
ATOM 1446 O O . MET A 1 189 ? 5.727 -0.457 -1.014 1.00 97.75 189 MET A O 1
ATOM 1450 N N . ALA A 1 190 ? 6.023 -2.590 -0.378 1.00 98.12 190 ALA A N 1
ATOM 1451 C CA . ALA A 1 190 ? 7.090 -2.316 0.581 1.00 98.12 190 ALA A CA 1
ATOM 1452 C C . ALA A 1 190 ? 8.318 -1.681 -0.078 1.00 98.12 190 ALA A C 1
ATOM 1454 O O . ALA A 1 190 ? 8.813 -0.666 0.405 1.00 98.12 190 ALA A O 1
ATOM 1455 N N . ILE A 1 191 ? 8.790 -2.242 -1.195 1.00 98.06 191 ILE A N 1
ATOM 1456 C CA . ILE A 1 191 ? 9.943 -1.694 -1.923 1.00 98.06 191 ILE A CA 1
ATOM 1457 C C . ILE A 1 191 ? 9.599 -0.349 -2.558 1.00 98.06 191 ILE A C 1
ATOM 1459 O O . ILE A 1 191 ? 10.365 0.596 -2.394 1.00 98.06 191 ILE A O 1
ATOM 1463 N N . GLY A 1 192 ? 8.451 -0.237 -3.235 1.00 97.81 192 GLY A N 1
ATOM 1464 C CA . GLY A 1 192 ? 8.046 1.016 -3.874 1.00 97.81 192 GLY A CA 1
ATOM 1465 C C . GLY A 1 192 ? 7.947 2.151 -2.854 1.00 97.81 192 GLY A C 1
ATOM 1466 O O . GLY A 1 192 ? 8.571 3.199 -3.025 1.00 97.81 192 GLY A O 1
ATOM 1467 N N . HIS A 1 193 ? 7.220 1.916 -1.757 1.00 97.62 193 HIS A N 1
ATOM 1468 C CA . HIS A 1 193 ? 7.092 2.872 -0.658 1.00 97.62 193 HIS A CA 1
ATOM 1469 C C . HIS A 1 193 ? 8.458 3.227 -0.056 1.00 97.62 193 HIS A C 1
ATOM 1471 O O . HIS A 1 193 ? 8.766 4.405 0.121 1.00 97.62 193 HIS A O 1
ATOM 1477 N N . TRP A 1 194 ? 9.309 2.231 0.214 1.00 97.81 194 TRP A N 1
ATOM 1478 C CA . TRP A 1 194 ? 10.636 2.481 0.771 1.00 97.81 194 TRP A CA 1
ATOM 1479 C C . TRP A 1 194 ? 11.480 3.372 -0.143 1.00 97.81 194 TRP A C 1
ATOM 1481 O O . TRP A 1 194 ? 12.055 4.346 0.344 1.00 97.81 194 TRP A O 1
ATOM 1491 N N . VAL A 1 195 ? 11.522 3.100 -1.452 1.00 97.50 195 VAL A N 1
ATOM 1492 C CA . VAL A 1 195 ? 12.281 3.925 -2.405 1.00 97.50 195 VAL A CA 1
ATOM 1493 C C . VAL A 1 195 ? 11.738 5.355 -2.431 1.00 97.50 195 VAL A C 1
ATOM 1495 O O . VAL A 1 195 ? 12.518 6.293 -2.290 1.00 97.50 195 VAL A O 1
ATOM 1498 N N . GLY A 1 196 ? 10.415 5.541 -2.508 1.00 95.94 196 GLY A N 1
ATOM 1499 C CA . GLY A 1 196 ? 9.800 6.877 -2.522 1.00 95.94 196 GLY A CA 1
ATOM 1500 C C . GLY A 1 196 ? 10.037 7.709 -1.254 1.00 95.94 196 GLY A C 1
ATOM 1501 O O . GLY A 1 196 ? 10.090 8.943 -1.298 1.00 95.94 196 GLY A O 1
ATOM 1502 N N . VAL A 1 197 ? 10.226 7.048 -0.110 1.00 95.19 197 VAL A N 1
ATOM 1503 C CA . VAL A 1 197 ? 10.529 7.718 1.161 1.00 95.19 197 VAL A CA 1
ATOM 1504 C C . VAL A 1 197 ? 12.028 7.995 1.325 1.00 95.19 197 VAL A C 1
ATOM 1506 O O . VAL A 1 197 ? 12.388 9.043 1.872 1.00 95.19 197 VAL A O 1
ATOM 1509 N N . ASN A 1 198 ? 12.898 7.090 0.863 1.00 96.69 198 ASN A N 1
ATOM 1510 C CA . ASN A 1 198 ? 14.324 7.081 1.217 1.00 96.69 198 ASN A CA 1
ATOM 1511 C C . ASN A 1 198 ? 15.272 7.561 0.109 1.00 96.69 198 ASN A C 1
ATOM 1513 O O . ASN A 1 198 ? 16.390 7.964 0.429 1.00 96.69 198 ASN A O 1
ATOM 1517 N N . VAL A 1 199 ? 14.851 7.562 -1.157 1.00 96.88 199 VAL A N 1
ATOM 1518 C CA . VAL A 1 199 ? 15.658 8.044 -2.288 1.00 96.88 199 VAL A CA 1
ATOM 1519 C C . VAL A 1 199 ? 15.192 9.442 -2.689 1.00 96.88 199 VAL A C 1
ATOM 1521 O O . VAL A 1 199 ? 13.997 9.741 -2.705 1.00 96.88 199 VAL A O 1
ATOM 1524 N N . LYS A 1 200 ? 16.139 10.342 -2.961 1.00 96.88 200 LYS A N 1
ATOM 1525 C CA . LYS A 1 200 ? 15.865 11.740 -3.319 1.00 96.88 200 LYS A CA 1
ATOM 1526 C C . LYS A 1 200 ? 16.047 11.979 -4.808 1.00 96.88 200 LYS A C 1
ATOM 1528 O O . LYS A 1 200 ? 17.019 11.514 -5.386 1.00 96.88 200 LYS A O 1
ATOM 1533 N N . TYR A 1 201 ? 15.178 12.800 -5.384 1.00 95.50 201 TYR A N 1
ATOM 1534 C CA . TYR A 1 201 ? 15.384 13.275 -6.743 1.00 95.50 201 TYR A CA 1
ATOM 1535 C C . TYR A 1 201 ? 16.582 14.229 -6.820 1.00 95.50 201 TYR A C 1
ATOM 1537 O O . TYR A 1 201 ? 16.631 15.220 -6.080 1.00 95.50 201 TYR A O 1
ATOM 1545 N N . VAL A 1 202 ? 17.518 13.950 -7.722 1.00 94.81 202 VAL A N 1
ATOM 1546 C CA . VAL A 1 202 ? 18.620 14.836 -8.107 1.00 94.81 202 VAL A CA 1
ATOM 1547 C C . VAL A 1 202 ? 18.839 14.673 -9.602 1.00 94.81 202 VAL A C 1
ATOM 1549 O O . VAL A 1 202 ? 19.127 13.574 -10.042 1.00 94.81 202 VAL A O 1
ATOM 1552 N N . SER A 1 203 ? 18.722 15.771 -10.349 1.00 92.12 203 SER A N 1
ATOM 1553 C CA . SER A 1 203 ? 18.997 15.785 -11.785 1.00 92.12 203 SER A CA 1
ATOM 1554 C C . SER A 1 203 ? 20.429 15.392 -12.111 1.00 92.12 203 SER A C 1
ATOM 1556 O O . SER A 1 203 ? 21.363 15.740 -11.377 1.00 92.12 203 SER A O 1
ATOM 1558 N N . ASP A 1 204 ? 20.574 14.807 -13.289 1.00 88.62 204 ASP A N 1
ATOM 1559 C CA . ASP A 1 204 ? 21.847 14.518 -13.914 1.00 88.62 204 ASP A CA 1
ATOM 1560 C C . ASP A 1 204 ? 22.841 15.697 -14.000 1.00 88.62 204 ASP A C 1
ATOM 1562 O O . ASP A 1 204 ? 22.458 16.880 -14.031 1.00 88.62 204 ASP A O 1
ATOM 1566 N N . PRO A 1 205 ? 24.159 15.410 -14.085 1.00 85.81 205 PRO A N 1
ATOM 1567 C CA . PRO A 1 205 ? 25.169 16.421 -14.364 1.00 85.81 205 PRO A CA 1
ATOM 1568 C C . PRO A 1 205 ? 24.896 17.158 -15.682 1.00 85.81 205 PRO A C 1
ATOM 1570 O O . PRO A 1 205 ? 24.638 16.559 -16.722 1.00 85.81 205 PRO A O 1
ATOM 1573 N N . ASN A 1 206 ? 25.045 18.485 -15.664 1.00 82.75 206 ASN A N 1
ATOM 1574 C CA . ASN A 1 206 ? 24.772 19.333 -16.827 1.00 82.75 206 ASN A CA 1
ATOM 1575 C C . ASN A 1 206 ? 25.425 18.817 -18.124 1.00 82.75 206 ASN A C 1
ATOM 1577 O O . ASN A 1 206 ? 26.652 18.816 -18.258 1.00 82.75 206 ASN A O 1
ATOM 1581 N N . GLY A 1 207 ? 24.585 18.494 -19.109 1.00 74.44 207 GLY A N 1
ATOM 1582 C CA . GLY A 1 207 ? 25.002 18.102 -20.456 1.00 74.44 207 GLY A CA 1
ATOM 1583 C C . GLY A 1 207 ? 25.386 16.629 -20.615 1.00 74.44 207 GLY A C 1
ATOM 1584 O O . GLY A 1 207 ? 25.948 16.284 -21.657 1.00 74.44 207 GLY A O 1
ATOM 1585 N N . LEU A 1 208 ? 25.105 15.775 -19.625 1.00 78.38 208 LEU A N 1
ATOM 1586 C CA . LEU A 1 208 ? 25.366 14.340 -19.681 1.00 78.38 208 LEU A CA 1
ATOM 1587 C C . LEU A 1 208 ? 24.172 13.550 -19.140 1.00 78.38 208 LEU A C 1
ATOM 1589 O O . LEU A 1 208 ? 23.813 13.734 -17.992 1.00 78.38 208 LEU A O 1
ATOM 1593 N N . GLU A 1 209 ? 23.655 12.632 -19.955 1.00 82.19 209 GLU A N 1
ATOM 1594 C CA . GLU A 1 209 ? 22.722 11.587 -19.519 1.00 82.19 209 GLU A CA 1
ATOM 1595 C C . GLU A 1 209 ? 23.493 10.450 -18.824 1.00 82.19 209 GLU A C 1
ATOM 1597 O O . GLU A 1 209 ? 24.297 9.758 -19.487 1.00 82.19 209 GLU A O 1
ATOM 1602 N N . TYR A 1 210 ? 23.244 10.237 -17.534 1.00 85.38 210 TYR A N 1
ATOM 1603 C CA . TYR A 1 210 ? 23.921 9.277 -16.669 1.00 85.38 210 TYR A CA 1
ATOM 1604 C C . TYR A 1 210 ? 22.939 8.423 -15.847 1.00 85.38 210 TYR A C 1
ATOM 1606 O O . TYR A 1 210 ? 22.678 8.685 -14.687 1.00 85.38 210 TYR A O 1
ATOM 1614 N N . VAL A 1 211 ? 22.572 7.263 -16.397 1.00 88.12 211 VAL A N 1
ATOM 1615 C CA . VAL A 1 211 ? 21.951 6.193 -15.599 1.00 88.12 211 VAL A CA 1
ATOM 1616 C C . VAL A 1 211 ? 22.977 5.580 -14.633 1.00 88.12 211 VAL A C 1
ATOM 1618 O O . VAL A 1 211 ? 23.890 4.845 -15.052 1.00 88.12 211 VAL A O 1
ATOM 1621 N N . ALA A 1 212 ? 22.798 5.806 -13.340 1.00 89.06 212 ALA A N 1
ATOM 1622 C CA . ALA A 1 212 ? 23.526 5.156 -12.266 1.00 89.06 212 ALA A CA 1
ATOM 1623 C C . ALA A 1 212 ? 23.141 3.675 -12.122 1.00 89.06 212 ALA A C 1
ATOM 1625 O O . ALA A 1 212 ? 22.063 3.200 -12.489 1.00 89.06 212 ALA A O 1
ATOM 1626 N N . SER A 1 213 ? 24.058 2.893 -11.550 1.00 90.38 213 SER A N 1
ATOM 1627 C CA . SER A 1 213 ? 23.740 1.506 -11.193 1.00 90.38 213 SER A CA 1
ATOM 1628 C C . SER A 1 213 ? 22.794 1.427 -9.998 1.00 90.38 213 SER A C 1
ATOM 1630 O O . SER A 1 213 ? 22.896 2.260 -9.099 1.00 90.38 213 SER A O 1
ATOM 1632 N N . PRO A 1 214 ? 21.953 0.380 -9.887 1.00 92.38 214 PRO A N 1
ATOM 1633 C CA . PRO A 1 214 ? 21.052 0.241 -8.742 1.00 92.38 214 PRO A CA 1
ATOM 1634 C C . PRO A 1 214 ? 21.806 0.258 -7.398 1.00 92.38 214 PRO A C 1
ATOM 1636 O O . PRO A 1 214 ? 21.346 0.857 -6.430 1.00 92.38 214 PRO A O 1
ATOM 1639 N N . LEU A 1 215 ? 23.009 -0.328 -7.326 1.00 91.94 215 LEU A N 1
ATOM 1640 C CA . LEU A 1 215 ? 23.854 -0.258 -6.126 1.00 91.94 215 LEU A CA 1
ATOM 1641 C C . LEU A 1 215 ? 24.392 1.149 -5.848 1.00 91.94 215 LEU A C 1
ATOM 1643 O O . LEU A 1 215 ? 24.569 1.529 -4.690 1.00 91.94 215 LEU A O 1
ATOM 1647 N N . GLU A 1 216 ? 24.683 1.917 -6.892 1.00 93.06 216 GLU A N 1
ATOM 1648 C CA . GLU A 1 216 ? 25.121 3.299 -6.757 1.00 93.06 216 GLU A CA 1
ATOM 1649 C C . GLU A 1 216 ? 23.990 4.189 -6.249 1.00 93.06 216 GLU A C 1
ATOM 1651 O O . GLU A 1 216 ? 24.183 4.843 -5.222 1.00 93.06 216 GLU A O 1
ATOM 1656 N N . THR A 1 217 ? 22.818 4.149 -6.889 1.00 94.75 217 THR A N 1
ATOM 1657 C CA . THR A 1 217 ? 21.620 4.888 -6.461 1.00 94.75 217 THR A CA 1
ATOM 1658 C C . THR A 1 217 ? 21.271 4.542 -5.017 1.00 94.75 217 THR A C 1
ATOM 1660 O O . THR A 1 217 ? 21.023 5.431 -4.204 1.00 94.75 217 THR A O 1
ATOM 1663 N N . LEU A 1 218 ? 21.349 3.257 -4.648 1.00 94.50 218 LEU A N 1
ATOM 1664 C CA . LEU A 1 218 ? 21.104 2.800 -3.282 1.00 94.50 218 LEU A CA 1
ATOM 1665 C C . LEU A 1 218 ? 22.124 3.357 -2.276 1.00 94.50 218 LEU A C 1
ATOM 1667 O O . LEU A 1 218 ? 21.755 3.783 -1.182 1.00 94.50 218 LEU A O 1
ATOM 1671 N N . ARG A 1 219 ? 23.412 3.366 -2.634 1.00 95.50 219 ARG A N 1
ATOM 1672 C CA . ARG A 1 219 ? 24.499 3.872 -1.780 1.00 95.50 219 ARG A CA 1
ATOM 1673 C C . ARG A 1 219 ? 24.440 5.389 -1.607 1.00 95.50 219 ARG A C 1
ATOM 1675 O O . ARG A 1 219 ? 24.767 5.886 -0.531 1.00 95.50 219 ARG A O 1
ATOM 1682 N N . ILE A 1 220 ? 24.101 6.118 -2.668 1.00 96.00 220 ILE A N 1
ATOM 1683 C CA . ILE A 1 220 ? 24.027 7.585 -2.672 1.00 96.00 220 ILE A CA 1
ATOM 1684 C C . ILE A 1 220 ? 22.711 8.063 -2.044 1.00 96.00 220 ILE A C 1
ATOM 1686 O O . ILE A 1 220 ? 22.691 9.098 -1.377 1.00 96.00 220 ILE A O 1
ATOM 1690 N N . GLY A 1 221 ? 21.626 7.305 -2.218 1.00 96.75 221 GLY A N 1
ATOM 1691 C CA . GLY A 1 221 ? 20.281 7.682 -1.788 1.00 96.75 221 GLY A CA 1
ATOM 1692 C C . GLY A 1 221 ? 19.671 8.794 -2.644 1.00 96.75 221 GLY A C 1
ATOM 1693 O O . GLY A 1 221 ? 18.815 9.537 -2.157 1.00 96.75 221 GLY A O 1
ATOM 1694 N N . ALA A 1 222 ? 20.133 8.953 -3.887 1.00 96.12 222 ALA A N 1
ATOM 1695 C CA . ALA A 1 222 ? 19.615 9.936 -4.828 1.00 96.12 222 ALA A CA 1
ATOM 1696 C C . ALA A 1 222 ? 19.866 9.537 -6.289 1.00 96.12 222 ALA A C 1
ATOM 1698 O O . ALA A 1 222 ? 20.790 8.766 -6.547 1.00 96.12 222 ALA A O 1
ATOM 1699 N N . GLY A 1 223 ? 19.055 10.095 -7.187 1.00 94.81 223 GLY A N 1
ATOM 1700 C CA . GLY A 1 223 ? 19.098 9.932 -8.645 1.00 94.81 223 GLY A CA 1
ATOM 1701 C C . GLY A 1 223 ? 17.914 10.648 -9.302 1.00 94.81 223 GLY A C 1
ATOM 1702 O O . GLY A 1 223 ? 17.087 11.218 -8.582 1.00 94.81 223 GLY A O 1
ATOM 1703 N N . ASP A 1 224 ? 17.793 10.630 -10.621 1.00 94.06 224 ASP A N 1
ATOM 1704 C CA . ASP A 1 224 ? 16.612 11.102 -11.355 1.00 94.06 224 ASP A CA 1
ATOM 1705 C C . ASP A 1 224 ? 15.775 9.935 -11.912 1.00 94.06 224 ASP A C 1
ATOM 1707 O O . ASP A 1 224 ? 15.623 8.905 -11.252 1.00 94.06 224 ASP A O 1
ATOM 1711 N N . CYS A 1 225 ? 15.039 10.137 -13.006 1.00 94.38 225 CYS A N 1
ATOM 1712 C CA . CYS A 1 225 ? 13.915 9.265 -13.354 1.00 94.38 225 CYS A CA 1
ATOM 1713 C C . CYS A 1 225 ? 14.322 7.834 -13.734 1.00 94.38 225 CYS A C 1
ATOM 1715 O O . CYS A 1 225 ? 13.718 6.860 -13.275 1.00 94.38 225 CYS A O 1
ATOM 1717 N N . ASP A 1 226 ? 15.372 7.700 -14.526 1.00 92.19 226 ASP A N 1
ATOM 1718 C CA . ASP A 1 226 ? 15.970 6.444 -14.958 1.00 92.19 226 ASP A CA 1
ATOM 1719 C C . ASP A 1 226 ? 16.659 5.715 -13.797 1.00 92.19 226 ASP A C 1
ATOM 1721 O O . ASP A 1 226 ? 16.450 4.510 -13.644 1.00 92.19 226 ASP A O 1
ATOM 1725 N N . ASP A 1 227 ? 17.360 6.425 -12.914 1.00 94.06 227 ASP A N 1
ATOM 1726 C CA . ASP A 1 227 ? 17.948 5.883 -11.685 1.00 94.06 227 ASP A CA 1
ATOM 1727 C C . ASP A 1 227 ? 16.898 5.237 -10.780 1.00 94.06 227 ASP A C 1
ATOM 1729 O O . ASP A 1 227 ? 17.074 4.116 -10.284 1.00 94.06 227 ASP A O 1
ATOM 1733 N N . PHE A 1 228 ? 15.773 5.926 -10.572 1.00 95.81 228 PHE A N 1
ATOM 1734 C CA . PHE A 1 228 ? 14.647 5.391 -9.808 1.00 95.81 228 PHE A CA 1
ATOM 1735 C C . PHE A 1 228 ? 14.063 4.149 -10.482 1.00 95.81 228 PHE A C 1
ATOM 1737 O O . PHE A 1 228 ? 13.844 3.132 -9.815 1.00 95.81 228 PHE A O 1
ATOM 1744 N N . ALA A 1 229 ? 13.827 4.208 -11.794 1.00 94.69 229 ALA A N 1
ATOM 1745 C CA . ALA A 1 229 ? 13.258 3.098 -12.548 1.00 94.69 229 ALA A CA 1
ATOM 1746 C C . ALA A 1 229 ? 14.164 1.856 -12.509 1.00 94.69 229 ALA A C 1
ATOM 1748 O O . ALA A 1 229 ? 13.691 0.748 -12.234 1.00 94.69 229 ALA A O 1
ATOM 1749 N N . VAL A 1 230 ? 15.470 2.042 -12.717 1.00 93.06 230 VAL A N 1
ATOM 1750 C CA . VAL A 1 230 ? 16.488 0.986 -12.671 1.00 93.06 230 VAL A CA 1
ATOM 1751 C C . VAL A 1 230 ? 16.591 0.391 -11.273 1.00 93.06 230 VAL A C 1
ATOM 1753 O O . VAL A 1 230 ? 16.585 -0.836 -11.137 1.00 93.06 230 VAL A O 1
ATOM 1756 N N . LEU A 1 231 ? 16.644 1.220 -10.227 1.00 94.75 231 LEU A N 1
ATOM 1757 C CA . LEU A 1 231 ? 16.707 0.750 -8.843 1.00 94.75 231 LEU A CA 1
ATOM 1758 C C . LEU A 1 231 ? 15.484 -0.095 -8.477 1.00 94.75 231 LEU A C 1
ATOM 1760 O O . LEU A 1 231 ? 15.639 -1.214 -7.984 1.00 94.75 231 LEU A O 1
ATOM 1764 N N . ILE A 1 232 ? 14.274 0.415 -8.722 1.00 96.12 232 ILE A N 1
ATOM 1765 C CA . ILE A 1 232 ? 13.028 -0.268 -8.348 1.00 96.12 232 ILE A CA 1
ATOM 1766 C C . ILE A 1 232 ? 12.891 -1.590 -9.112 1.00 96.12 232 ILE A C 1
ATOM 1768 O O . ILE A 1 232 ? 12.653 -2.627 -8.486 1.00 96.12 232 ILE A O 1
ATOM 1772 N N . ALA A 1 233 ? 13.098 -1.585 -10.434 1.00 94.31 233 ALA A N 1
ATOM 1773 C CA . ALA A 1 233 ? 13.030 -2.801 -11.244 1.00 94.31 233 ALA A CA 1
ATOM 1774 C C . ALA A 1 233 ? 14.057 -3.850 -10.783 1.00 94.31 233 ALA A C 1
ATOM 1776 O O . ALA A 1 233 ? 13.713 -5.021 -10.616 1.00 94.31 233 ALA A O 1
ATOM 1777 N N . SER A 1 234 ? 15.289 -3.427 -10.478 1.00 93.06 234 SER A N 1
ATOM 1778 C CA . SER A 1 234 ? 16.348 -4.322 -9.992 1.00 93.06 234 SER A CA 1
ATOM 1779 C C . SER A 1 234 ? 16.030 -4.916 -8.617 1.00 93.06 234 SER A C 1
ATOM 1781 O O . SER A 1 234 ? 16.251 -6.106 -8.389 1.00 93.06 234 SER A O 1
ATOM 1783 N N . LEU A 1 235 ? 15.484 -4.117 -7.690 1.00 95.12 235 LEU A N 1
ATOM 1784 C CA . LEU A 1 235 ? 15.058 -4.605 -6.375 1.00 95.12 235 LEU A CA 1
ATOM 1785 C C . LEU A 1 235 ? 13.937 -5.641 -6.511 1.00 95.12 235 LEU A C 1
ATOM 1787 O O . LEU A 1 235 ? 14.011 -6.691 -5.872 1.00 95.12 235 LEU A O 1
ATOM 1791 N N . TYR A 1 236 ? 12.944 -5.392 -7.366 1.00 95.56 236 TYR A N 1
ATOM 1792 C CA . TYR A 1 236 ? 11.852 -6.327 -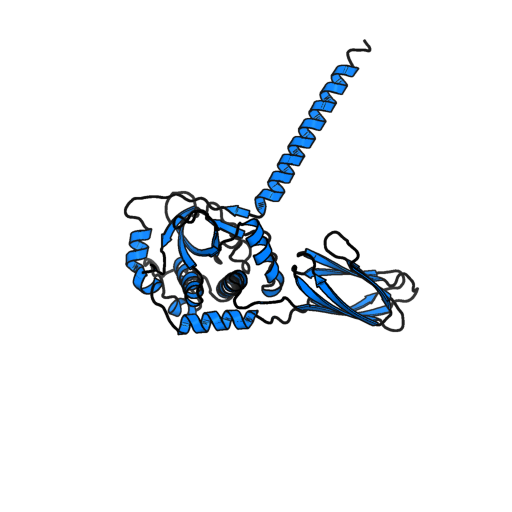7.645 1.00 95.56 236 TYR A CA 1
ATOM 1793 C C . TYR A 1 236 ? 12.338 -7.659 -8.223 1.00 95.56 236 TYR A C 1
ATOM 1795 O O . TYR A 1 236 ? 12.020 -8.723 -7.676 1.00 95.56 236 TYR A O 1
ATOM 1803 N N . GLU A 1 237 ? 13.161 -7.612 -9.265 1.00 92.25 237 GLU A N 1
ATOM 1804 C CA . GLU A 1 237 ? 13.731 -8.801 -9.906 1.00 92.25 237 GLU A CA 1
ATOM 1805 C C . GLU A 1 237 ? 14.608 -9.604 -8.936 1.00 92.25 237 GLU A C 1
ATOM 1807 O O . GLU A 1 237 ? 14.515 -10.834 -8.864 1.00 92.25 237 GLU A O 1
ATOM 1812 N N . SER A 1 238 ? 15.372 -8.923 -8.071 1.00 93.12 238 SER A N 1
ATOM 1813 C CA . SER A 1 238 ? 16.235 -9.576 -7.077 1.00 93.12 238 SER A CA 1
ATOM 1814 C C . SER A 1 238 ? 15.478 -10.490 -6.099 1.00 93.12 238 SER A C 1
ATOM 1816 O O . SER A 1 238 ? 16.078 -11.410 -5.530 1.00 93.12 238 SER A O 1
ATOM 1818 N N . ILE A 1 239 ? 14.165 -10.283 -5.922 1.00 94.06 239 ILE A N 1
ATOM 1819 C CA . ILE A 1 239 ? 13.277 -11.073 -5.052 1.00 94.06 239 ILE A CA 1
ATOM 1820 C C . ILE A 1 239 ? 12.171 -11.826 -5.813 1.00 94.06 239 ILE A C 1
ATOM 1822 O O . ILE A 1 239 ? 11.227 -12.334 -5.188 1.00 94.06 239 ILE A O 1
ATOM 1826 N N . GLY A 1 240 ? 12.331 -11.967 -7.133 1.00 92.06 240 GLY A N 1
ATOM 1827 C CA . GLY A 1 240 ? 11.534 -12.847 -7.989 1.00 92.06 240 GLY A CA 1
ATOM 1828 C C . GLY A 1 240 ? 10.225 -12.255 -8.514 1.00 92.06 240 GLY A C 1
ATOM 1829 O O . GLY A 1 240 ? 9.319 -13.022 -8.838 1.00 92.06 240 GLY A O 1
ATOM 1830 N N . LEU A 1 241 ? 10.096 -10.928 -8.562 1.00 93.62 241 LEU A N 1
ATOM 1831 C CA . LEU A 1 241 ? 9.017 -10.246 -9.287 1.00 93.62 241 LEU A CA 1
ATOM 1832 C C . LEU A 1 241 ? 9.449 -9.992 -10.742 1.00 93.62 241 LEU A C 1
ATOM 1834 O O . LEU A 1 241 ? 10.634 -9.817 -10.981 1.00 93.62 241 LEU A O 1
ATOM 1838 N N . ASP A 1 242 ? 8.506 -9.974 -11.692 1.00 92.31 242 ASP A N 1
ATOM 1839 C CA . ASP A 1 242 ? 8.779 -9.686 -13.117 1.00 92.31 242 ASP A CA 1
ATOM 1840 C C . ASP A 1 242 ? 8.589 -8.185 -13.358 1.00 92.31 242 ASP A C 1
ATOM 1842 O O . ASP A 1 242 ? 7.454 -7.697 -13.320 1.00 92.31 242 ASP A O 1
ATOM 1846 N N . ALA A 1 243 ? 9.688 -7.454 -13.528 1.00 92.44 243 ALA A N 1
ATOM 1847 C CA . ALA A 1 243 ? 9.706 -6.005 -13.647 1.00 92.44 243 ALA A CA 1
ATOM 1848 C C . ALA A 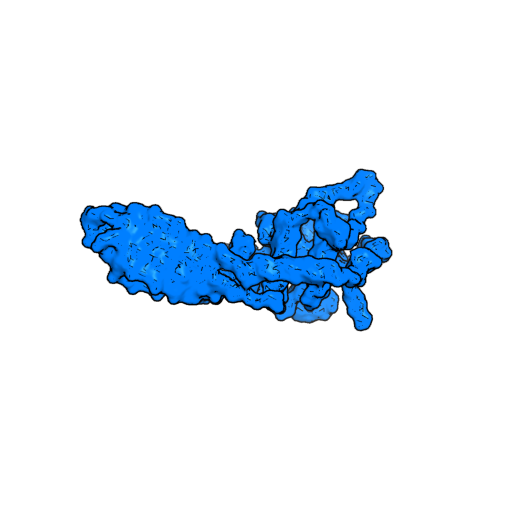1 243 ? 10.463 -5.530 -14.894 1.00 92.44 243 ALA A C 1
ATOM 1850 O O . ALA A 1 243 ? 11.444 -6.118 -15.342 1.00 92.44 243 ALA A O 1
ATOM 1851 N N . VAL A 1 244 ? 9.998 -4.420 -15.460 1.00 91.25 244 VAL A N 1
ATOM 1852 C CA . VAL A 1 244 ? 10.596 -3.766 -16.627 1.00 91.25 244 VAL A CA 1
ATOM 1853 C C . VAL A 1 244 ? 10.713 -2.266 -16.383 1.00 91.25 244 VAL A C 1
ATOM 1855 O O . VAL A 1 244 ? 10.002 -1.700 -15.551 1.00 91.25 244 VAL A O 1
ATOM 1858 N N . ILE A 1 245 ? 11.598 -1.618 -17.132 1.00 92.62 245 ILE A N 1
ATOM 1859 C CA . ILE A 1 245 ? 11.728 -0.158 -17.152 1.00 92.62 245 ILE A CA 1
ATOM 1860 C C . ILE A 1 245 ? 10.872 0.360 -18.303 1.00 92.62 245 ILE A C 1
ATOM 1862 O O . ILE A 1 245 ? 11.098 -0.020 -19.449 1.00 92.62 245 ILE A O 1
ATOM 1866 N N . GLY A 1 246 ? 9.870 1.182 -18.014 1.00 91.81 246 GLY A N 1
ATOM 1867 C CA . GLY A 1 246 ? 9.055 1.864 -19.013 1.00 91.81 246 GLY A CA 1
ATOM 1868 C C . GLY A 1 246 ? 9.630 3.235 -19.345 1.00 91.81 246 GLY A C 1
ATOM 1869 O O . GLY A 1 246 ? 9.957 3.989 -18.433 1.00 91.81 246 GLY A O 1
ATOM 1870 N N . LEU A 1 247 ? 9.725 3.551 -20.635 1.00 91.62 247 LEU A N 1
ATOM 1871 C CA . LEU A 1 247 ? 10.033 4.891 -21.129 1.00 91.62 247 LEU A CA 1
ATOM 1872 C C . LEU A 1 247 ? 8.736 5.588 -21.527 1.00 91.62 247 LEU A C 1
ATOM 1874 O O . LEU A 1 247 ? 7.936 5.041 -22.295 1.00 91.62 247 LEU A O 1
ATOM 1878 N N . VAL A 1 248 ? 8.527 6.773 -20.969 1.00 91.94 248 VAL A N 1
ATOM 1879 C CA . VAL A 1 248 ? 7.230 7.439 -20.931 1.00 91.94 248 VAL A CA 1
ATOM 1880 C C . VAL A 1 248 ? 7.329 8.821 -21.565 1.00 91.94 248 VAL A C 1
ATOM 1882 O O . VAL A 1 248 ? 8.297 9.544 -21.343 1.00 91.94 248 VAL A O 1
ATOM 1885 N N . ASP A 1 249 ? 6.305 9.163 -22.339 1.00 90.56 249 ASP A N 1
ATOM 1886 C CA . ASP A 1 249 ? 5.991 10.525 -22.757 1.00 90.56 249 ASP A CA 1
ATOM 1887 C C . ASP A 1 249 ? 4.940 11.104 -21.796 1.00 90.56 249 ASP A C 1
ATOM 1889 O O . ASP A 1 249 ? 3.781 10.661 -21.743 1.00 90.56 249 ASP A O 1
ATOM 1893 N N . THR A 1 250 ? 5.365 12.072 -20.991 1.00 89.94 250 THR A N 1
ATOM 1894 C CA . THR A 1 250 ? 4.524 12.720 -19.981 1.00 89.94 250 THR A CA 1
ATOM 1895 C C . THR A 1 250 ? 3.816 13.969 -20.498 1.00 89.94 250 THR A C 1
ATOM 1897 O O . THR A 1 250 ? 2.955 14.511 -19.803 1.00 89.94 250 THR A O 1
ATOM 1900 N N . ASN A 1 251 ? 4.095 14.422 -21.723 1.00 89.25 251 ASN A N 1
ATOM 1901 C CA . ASN A 1 251 ? 3.537 15.663 -22.269 1.00 89.25 251 ASN A CA 1
ATOM 1902 C C . ASN A 1 251 ? 2.720 15.476 -23.571 1.00 89.25 251 ASN A C 1
ATOM 1904 O O . ASN A 1 251 ? 1.942 16.361 -23.941 1.00 89.25 251 ASN A O 1
ATOM 1908 N N . GLY A 1 252 ? 2.792 14.301 -24.197 1.00 86.00 252 GLY A N 1
ATOM 1909 C CA . GLY A 1 252 ? 2.016 13.902 -25.369 1.00 86.00 252 GLY A CA 1
ATOM 1910 C C . GLY A 1 252 ? 2.591 14.376 -26.706 1.00 86.00 252 GLY A C 1
ATOM 1911 O O . GLY A 1 252 ? 1.846 14.413 -27.692 1.00 86.00 252 GLY A O 1
ATOM 1912 N N . ASP A 1 253 ? 3.860 14.788 -26.759 1.00 86.94 253 ASP A N 1
ATOM 1913 C CA . ASP A 1 253 ? 4.537 15.224 -27.987 1.00 86.94 253 ASP A CA 1
ATOM 1914 C C . ASP A 1 253 ? 5.175 14.076 -28.791 1.00 86.94 253 ASP A C 1
ATOM 1916 O O . ASP A 1 253 ? 5.655 14.297 -29.910 1.00 86.94 253 ASP A O 1
ATOM 1920 N N . GLY A 1 254 ? 5.111 12.846 -28.276 1.00 82.94 254 GLY A N 1
ATOM 1921 C CA . GLY A 1 254 ? 5.693 11.649 -28.876 1.00 82.94 254 GLY A CA 1
ATOM 1922 C C . GLY A 1 254 ? 7.194 11.498 -28.626 1.00 82.94 254 GLY A C 1
ATOM 1923 O O . GLY A 1 254 ? 7.839 10.703 -29.320 1.00 82.94 254 GLY A O 1
ATOM 1924 N N . ALA A 1 255 ? 7.771 12.259 -27.691 1.00 84.88 255 ALA A N 1
ATOM 1925 C CA . ALA A 1 255 ? 9.137 12.096 -27.214 1.00 84.88 255 ALA A CA 1
ATOM 1926 C C . ALA A 1 255 ? 9.161 11.553 -25.777 1.00 84.88 255 ALA A C 1
ATOM 1928 O O . ALA A 1 255 ? 8.351 11.913 -24.933 1.00 84.88 255 ALA A O 1
ATOM 1929 N N . VAL A 1 256 ? 10.131 10.681 -25.492 1.00 87.12 256 VAL A N 1
ATOM 1930 C CA . VAL A 1 256 ? 10.367 10.183 -24.131 1.00 87.12 256 VAL A CA 1
ATOM 1931 C C . VAL A 1 256 ? 10.992 11.296 -23.295 1.00 87.12 256 VAL A C 1
ATOM 1933 O O . VAL A 1 256 ? 12.029 11.837 -23.684 1.00 87.12 256 VAL A O 1
ATOM 1936 N N . ASP A 1 257 ? 10.403 11.580 -22.139 1.00 88.62 257 ASP A N 1
ATOM 1937 C CA . ASP A 1 257 ? 10.903 12.558 -21.168 1.00 88.62 257 ASP A CA 1
ATOM 1938 C C . ASP A 1 257 ? 10.951 12.027 -19.726 1.00 88.62 257 ASP A C 1
ATOM 1940 O O . ASP A 1 257 ? 11.414 12.732 -18.829 1.00 88.62 257 ASP A O 1
ATOM 1944 N N . HIS A 1 258 ? 10.524 10.778 -19.505 1.00 93.50 258 HIS A N 1
ATOM 1945 C CA . HIS A 1 258 ? 10.525 10.149 -18.188 1.00 93.50 258 HIS A CA 1
ATOM 1946 C C . HIS A 1 258 ? 10.763 8.635 -18.255 1.00 93.50 258 HIS A C 1
ATOM 1948 O O . HIS A 1 258 ? 10.472 7.975 -19.258 1.00 93.50 258 HIS A O 1
ATOM 1954 N N . ALA A 1 259 ? 11.249 8.065 -17.154 1.00 93.50 259 ALA A N 1
ATOM 1955 C CA . ALA A 1 259 ? 11.403 6.628 -16.967 1.00 93.50 259 ALA A CA 1
ATOM 1956 C C . ALA A 1 259 ? 10.759 6.180 -15.649 1.00 93.50 259 ALA A C 1
ATOM 1958 O O . ALA A 1 259 ? 10.828 6.872 -14.635 1.00 93.50 259 ALA A O 1
ATOM 1959 N N . ALA A 1 260 ? 10.134 5.002 -15.658 1.00 95.44 260 ALA A N 1
ATOM 1960 C CA . ALA A 1 260 ? 9.476 4.442 -14.480 1.00 95.44 260 ALA A CA 1
ATOM 1961 C C . ALA A 1 260 ? 9.559 2.916 -14.426 1.00 95.44 260 ALA A C 1
ATOM 1963 O O . ALA A 1 260 ? 9.773 2.245 -15.437 1.00 95.44 260 ALA A O 1
ATOM 1964 N N . ALA A 1 261 ? 9.362 2.350 -13.236 1.00 95.62 261 ALA A N 1
ATOM 1965 C CA . ALA A 1 261 ? 9.313 0.906 -13.062 1.00 95.62 261 ALA A CA 1
ATOM 1966 C C . ALA A 1 261 ? 7.892 0.370 -13.270 1.00 95.62 261 ALA A C 1
ATOM 1968 O O . ALA A 1 261 ? 6.902 0.924 -12.789 1.00 95.62 261 ALA A O 1
ATOM 1969 N N . LEU A 1 262 ? 7.803 -0.761 -13.958 1.00 95.69 262 LEU A N 1
ATOM 1970 C CA . LEU A 1 262 ? 6.574 -1.505 -14.199 1.00 95.69 262 LEU A CA 1
ATOM 1971 C C . LEU A 1 262 ? 6.753 -2.919 -13.665 1.00 95.69 262 LEU A C 1
ATOM 1973 O O . LEU A 1 262 ? 7.763 -3.551 -13.957 1.00 95.69 262 LEU A O 1
ATOM 1977 N N . VAL A 1 263 ? 5.773 -3.443 -12.936 1.00 95.62 263 VAL A N 1
ATOM 1978 C CA . VAL A 1 263 ? 5.824 -4.807 -12.391 1.00 95.62 263 VAL A CA 1
ATOM 1979 C C . VAL A 1 263 ? 4.577 -5.593 -12.767 1.00 95.62 263 VAL A C 1
ATOM 1981 O O . VAL A 1 263 ? 3.449 -5.119 -12.622 1.00 95.62 263 VAL A O 1
ATOM 1984 N N . PHE A 1 264 ? 4.771 -6.805 -13.279 1.00 94.88 264 PHE A N 1
ATOM 1985 C CA . PHE A 1 264 ? 3.670 -7.656 -13.697 1.00 94.88 264 PHE A CA 1
ATOM 1986 C C . PHE A 1 264 ? 2.958 -8.274 -12.495 1.00 94.88 264 PHE A C 1
ATOM 1988 O O . PHE A 1 264 ? 3.569 -8.898 -11.623 1.00 94.88 264 PHE A O 1
ATOM 1995 N N . VAL A 1 265 ? 1.632 -8.176 -12.501 1.00 94.38 265 VAL A N 1
ATOM 1996 C CA . VAL A 1 265 ? 0.759 -8.856 -11.551 1.00 94.38 265 VAL A CA 1
ATOM 1997 C C . VAL A 1 265 ? -0.344 -9.570 -12.319 1.00 94.38 265 VAL A C 1
ATOM 1999 O O . VAL A 1 265 ? -1.110 -8.962 -13.066 1.00 94.38 265 VAL A O 1
ATOM 2002 N N . ASN A 1 266 ? -0.458 -10.883 -12.110 1.00 92.88 266 ASN A N 1
ATOM 2003 C CA . ASN A 1 266 ? -1.490 -11.703 -12.742 1.00 92.88 266 ASN A CA 1
ATOM 2004 C C . ASN A 1 266 ? -2.843 -11.578 -12.015 1.00 92.88 266 ASN A C 1
ATOM 2006 O O . ASN A 1 266 ? -3.354 -12.547 -11.454 1.00 92.88 266 ASN A O 1
ATOM 2010 N N . GLN A 1 267 ? -3.386 -10.363 -11.975 1.00 92.25 267 GLN A N 1
ATOM 2011 C CA . GLN A 1 267 ? -4.706 -10.034 -11.436 1.00 92.25 267 GLN A CA 1
ATOM 2012 C C . GLN A 1 267 ? -5.369 -8.988 -12.332 1.00 92.25 267 GLN A C 1
ATOM 2014 O O . GLN A 1 267 ? -4.687 -8.225 -13.016 1.00 92.25 267 GLN A O 1
ATOM 2019 N N . ASP A 1 268 ? -6.698 -8.946 -12.333 1.00 92.00 268 ASP A N 1
ATOM 2020 C CA . ASP A 1 268 ? -7.416 -7.797 -12.875 1.00 92.00 268 ASP A CA 1
ATOM 2021 C C . ASP A 1 268 ? -7.246 -6.562 -11.962 1.00 92.00 268 ASP A C 1
ATOM 2023 O O . ASP A 1 268 ? -6.966 -6.706 -10.765 1.00 92.00 268 ASP A O 1
ATOM 2027 N N . PRO A 1 269 ? -7.426 -5.345 -12.505 1.00 92.12 269 PRO A N 1
ATOM 2028 C CA . PRO A 1 269 ? -7.205 -4.110 -11.756 1.00 92.12 269 PRO A CA 1
ATOM 2029 C C . PRO A 1 269 ? -8.049 -3.965 -10.480 1.00 92.12 269 PRO A C 1
ATOM 2031 O O . PRO A 1 269 ? -7.545 -3.479 -9.468 1.00 92.12 269 PRO A O 1
ATOM 2034 N N . ASP A 1 270 ? -9.312 -4.405 -10.490 1.00 92.88 270 ASP A N 1
ATOM 2035 C CA . ASP A 1 270 ? -10.214 -4.282 -9.336 1.00 92.88 270 ASP A CA 1
ATOM 2036 C C . ASP A 1 270 ? -9.747 -5.144 -8.160 1.00 92.88 270 ASP A C 1
ATOM 2038 O O . ASP A 1 270 ? -9.761 -4.717 -6.998 1.00 92.88 270 ASP A O 1
ATOM 2042 N N . ASN A 1 271 ? -9.340 -6.379 -8.449 1.00 94.12 271 ASN A N 1
ATOM 2043 C CA . ASN A 1 271 ? -8.809 -7.280 -7.435 1.00 94.12 271 ASN A CA 1
ATOM 2044 C C . ASN A 1 271 ? -7.435 -6.824 -6.939 1.00 94.12 271 ASN A C 1
ATOM 2046 O O . ASN A 1 271 ? -7.198 -6.865 -5.727 1.00 94.12 271 ASN A O 1
ATOM 2050 N N . LEU A 1 272 ? -6.584 -6.297 -7.826 1.00 95.25 272 LEU A N 1
ATOM 2051 C CA . LEU A 1 272 ? -5.295 -5.745 -7.417 1.00 95.25 272 LEU A CA 1
ATOM 2052 C C . LEU A 1 272 ? -5.458 -4.533 -6.495 1.00 95.25 272 LEU A C 1
ATOM 2054 O O . LEU A 1 272 ? -4.800 -4.477 -5.459 1.00 95.25 272 LEU A O 1
ATOM 2058 N N . LEU A 1 273 ? -6.369 -3.602 -6.802 1.00 95.44 273 LEU A N 1
ATOM 2059 C CA . LEU A 1 273 ? -6.635 -2.443 -5.943 1.00 95.44 273 LEU A CA 1
ATOM 2060 C C . LEU A 1 273 ? -7.038 -2.874 -4.524 1.00 95.44 273 LEU A C 1
ATOM 2062 O O . LEU A 1 273 ? -6.525 -2.342 -3.541 1.00 95.44 273 LEU A O 1
ATOM 2066 N N . LYS A 1 274 ? -7.907 -3.885 -4.395 1.00 93.81 274 LYS A N 1
ATOM 2067 C CA . LYS A 1 274 ? -8.298 -4.432 -3.082 1.00 93.81 274 LYS A CA 1
ATOM 2068 C C . LYS A 1 274 ? -7.127 -5.095 -2.358 1.00 93.81 274 LYS A C 1
ATOM 2070 O O . LYS A 1 274 ? -7.015 -4.966 -1.138 1.00 93.81 274 LYS A O 1
ATOM 2075 N N . ALA A 1 275 ? -6.270 -5.809 -3.086 1.00 94.94 275 ALA A N 1
ATOM 2076 C CA . ALA A 1 275 ? -5.082 -6.440 -2.519 1.00 94.94 275 ALA A CA 1
ATOM 2077 C C . ALA A 1 275 ? -4.074 -5.394 -2.018 1.00 94.94 275 ALA A C 1
ATOM 2079 O O . ALA A 1 275 ? -3.537 -5.537 -0.923 1.00 94.94 275 ALA A O 1
ATOM 2080 N N . VAL A 1 276 ? -3.883 -4.310 -2.771 1.00 95.56 276 VAL A N 1
ATOM 2081 C CA . VAL A 1 276 ? -3.070 -3.148 -2.390 1.00 95.56 276 VAL A CA 1
ATOM 2082 C C . VAL A 1 276 ? -3.622 -2.491 -1.117 1.00 95.56 276 VAL A C 1
ATOM 2084 O O . VAL A 1 276 ? -2.903 -2.339 -0.129 1.00 95.56 276 VAL A O 1
ATOM 2087 N N . GLN A 1 277 ? -4.930 -2.218 -1.082 1.00 94.81 277 GLN A N 1
ATOM 2088 C CA . GLN A 1 277 ? -5.621 -1.614 0.065 1.00 94.81 277 GLN A CA 1
ATOM 2089 C C . GLN A 1 277 ? -5.529 -2.435 1.358 1.00 94.81 277 GLN A C 1
ATOM 2091 O O . GLN A 1 277 ? -5.667 -1.882 2.446 1.00 94.81 277 GLN A O 1
ATOM 2096 N N . LYS A 1 278 ? -5.293 -3.751 1.289 1.00 93.94 278 LYS A N 1
ATOM 2097 C CA . LYS A 1 278 ? -5.058 -4.588 2.480 1.00 93.94 278 LYS A CA 1
ATOM 2098 C C . LYS A 1 278 ? -3.863 -4.085 3.301 1.00 93.94 278 LYS A C 1
ATOM 2100 O O . LYS A 1 278 ? -3.879 -4.186 4.531 1.00 93.94 278 LYS A O 1
ATOM 2105 N N . TYR A 1 279 ? -2.860 -3.521 2.629 1.00 95.56 279 TYR A N 1
ATOM 2106 C CA . TYR A 1 279 ? -1.609 -3.064 3.228 1.00 95.56 279 TYR A CA 1
ATOM 2107 C C . TYR A 1 279 ? -1.561 -1.560 3.513 1.00 95.56 279 TYR A C 1
ATOM 2109 O O . TYR A 1 279 ? -0.572 -1.095 4.071 1.00 95.56 279 TYR A O 1
ATOM 2117 N N . ASP A 1 280 ? -2.627 -0.806 3.231 1.00 94.81 280 ASP A N 1
ATOM 2118 C CA . ASP A 1 280 ? -2.659 0.650 3.437 1.00 94.81 280 ASP A CA 1
ATOM 2119 C C . ASP A 1 280 ? -2.268 1.069 4.862 1.00 94.81 280 ASP A C 1
ATOM 2121 O O . ASP A 1 280 ? -1.498 2.002 5.068 1.00 94.81 280 ASP A O 1
ATOM 2125 N N . LEU A 1 281 ? -2.740 0.328 5.867 1.00 94.69 281 LEU A N 1
ATOM 2126 C CA . LEU A 1 281 ? -2.381 0.579 7.262 1.00 94.69 281 LEU A CA 1
ATOM 2127 C C . LEU A 1 281 ? -0.888 0.359 7.562 1.00 94.69 281 LEU A C 1
ATOM 2129 O O . LEU A 1 281 ? -0.360 1.018 8.453 1.00 94.69 281 LEU A O 1
ATOM 2133 N N . VAL A 1 282 ? -0.218 -0.557 6.855 1.00 95.62 282 VAL A N 1
ATOM 2134 C CA . VAL A 1 282 ? 1.217 -0.846 7.044 1.00 95.62 282 VAL A CA 1
ATOM 2135 C C . VAL A 1 282 ? 2.066 0.330 6.573 1.00 95.62 282 VAL A C 1
ATOM 2137 O O . VAL A 1 282 ? 3.026 0.698 7.245 1.00 95.62 282 VAL A O 1
ATOM 2140 N N . PHE A 1 283 ? 1.683 0.937 5.451 1.00 93.69 283 PHE A N 1
ATOM 2141 C CA . PHE A 1 283 ? 2.421 2.029 4.811 1.00 93.69 283 PHE A CA 1
ATOM 2142 C C . PHE A 1 283 ? 1.863 3.416 5.144 1.00 93.69 283 PHE A C 1
ATOM 2144 O O . PHE A 1 283 ? 2.345 4.418 4.626 1.00 93.69 283 PHE A O 1
ATOM 2151 N N . ASN A 1 284 ? 0.856 3.483 6.022 1.00 92.00 284 ASN A N 1
ATOM 2152 C CA . ASN A 1 284 ? 0.136 4.708 6.366 1.00 92.00 284 ASN A CA 1
ATOM 2153 C C . ASN A 1 284 ? -0.436 5.438 5.128 1.00 92.00 284 ASN A C 1
ATOM 2155 O O . ASN A 1 284 ? -0.457 6.666 5.052 1.00 92.00 284 ASN A O 1
ATOM 2159 N N . THR A 1 285 ? -0.930 4.669 4.160 1.00 92.06 285 THR A N 1
ATOM 2160 C CA . THR A 1 285 ? -1.551 5.161 2.927 1.00 92.06 285 THR A CA 1
ATOM 2161 C C . THR A 1 285 ? -3.071 5.004 2.972 1.00 92.06 285 THR A C 1
ATOM 2163 O O . THR A 1 285 ? -3.646 4.413 3.889 1.00 92.06 285 THR A O 1
ATOM 2166 N N . ARG A 1 286 ? -3.757 5.585 1.984 1.00 91.62 286 ARG A N 1
ATOM 2167 C CA . ARG A 1 286 ? -5.184 5.358 1.714 1.00 91.62 286 ARG A CA 1
ATOM 2168 C C . ARG A 1 286 ? -5.369 5.254 0.213 1.00 91.62 286 ARG A C 1
ATOM 2170 O O . ARG A 1 286 ? -5.717 6.234 -0.443 1.00 91.62 286 ARG A O 1
ATOM 2177 N N . THR A 1 287 ? -5.070 4.083 -0.324 1.00 92.25 287 THR A N 1
ATOM 2178 C CA . THR A 1 287 ? -5.020 3.884 -1.764 1.00 92.25 287 THR A CA 1
ATOM 2179 C C . THR A 1 287 ? -6.432 3.905 -2.327 1.00 92.25 287 THR A C 1
ATOM 2181 O O . THR A 1 287 ? -7.258 3.037 -2.041 1.00 92.25 287 THR A O 1
ATOM 2184 N N . SER A 1 288 ? -6.719 4.923 -3.131 1.00 90.06 288 SER A N 1
ATOM 2185 C CA . SER A 1 288 ? -8.001 5.052 -3.832 1.00 90.06 288 SER A CA 1
ATOM 2186 C C . SER A 1 288 ? -7.918 4.615 -5.289 1.00 90.06 288 SER A C 1
ATOM 2188 O O . SER A 1 288 ? -8.944 4.289 -5.887 1.00 90.06 288 SER A O 1
ATOM 2190 N N . ARG A 1 289 ? -6.696 4.577 -5.831 1.00 91.69 289 ARG A N 1
ATOM 2191 C CA . ARG A 1 289 ? -6.419 4.273 -7.223 1.00 91.69 289 ARG A CA 1
ATOM 2192 C C . ARG A 1 289 ? -5.085 3.557 -7.397 1.00 91.69 289 ARG A C 1
ATOM 2194 O O . ARG A 1 289 ? -4.183 3.711 -6.581 1.00 91.69 289 ARG A O 1
ATOM 2201 N N . ILE A 1 290 ? -4.994 2.787 -8.477 1.00 94.12 290 ILE A N 1
ATOM 2202 C CA . ILE A 1 290 ? -3.741 2.267 -9.026 1.00 94.12 290 ILE A CA 1
ATOM 2203 C C . ILE A 1 290 ? -3.590 2.683 -10.496 1.00 94.12 290 ILE A C 1
ATOM 2205 O O . ILE A 1 290 ? -4.588 2.755 -11.225 1.00 94.12 290 ILE A O 1
ATOM 2209 N N . SER A 1 291 ? -2.350 2.918 -10.918 1.00 95.06 291 SER A N 1
ATOM 2210 C CA . SER A 1 291 ? -1.979 3.239 -12.302 1.00 95.06 291 SER A CA 1
ATOM 2211 C C . SER A 1 291 ? -1.289 2.040 -12.951 1.00 95.06 291 SER A C 1
ATOM 2213 O O . SER A 1 291 ? -0.447 1.394 -12.329 1.00 95.06 291 SER A O 1
ATOM 2215 N N . TYR A 1 292 ? -1.665 1.679 -14.178 1.00 94.69 292 TYR A N 1
ATOM 2216 C CA . TYR A 1 292 ? -1.181 0.442 -14.802 1.00 94.69 292 TYR A CA 1
ATOM 2217 C C . TYR A 1 292 ? -1.286 0.454 -16.328 1.00 94.69 292 TYR A C 1
ATOM 2219 O O . TYR A 1 292 ? -2.135 1.127 -16.908 1.00 94.69 292 TYR A O 1
ATOM 2227 N N . PHE A 1 293 ? -0.496 -0.411 -16.962 1.00 91.94 293 PHE A N 1
ATOM 2228 C CA . PHE A 1 293 ? -0.598 -0.748 -18.381 1.00 91.94 293 PHE A CA 1
ATOM 2229 C C . PHE A 1 293 ? -1.112 -2.180 -18.568 1.00 91.94 293 PHE A C 1
ATOM 2231 O O . PHE A 1 293 ? -0.940 -3.048 -17.712 1.00 91.94 293 PHE A O 1
ATOM 2238 N N . SER A 1 294 ? -1.734 -2.451 -19.715 1.00 87.44 294 SER A N 1
ATOM 2239 C CA . SER A 1 294 ? -2.224 -3.785 -20.095 1.00 87.44 294 SER A CA 1
ATOM 2240 C C . SER A 1 294 ? -1.608 -4.237 -21.418 1.00 87.44 294 SER A C 1
ATOM 2242 O O . SER A 1 294 ? -1.227 -3.410 -22.242 1.00 87.44 294 SER A O 1
ATOM 2244 N N . GLY A 1 295 ? -1.524 -5.552 -21.639 1.00 79.69 295 GLY A N 1
ATOM 2245 C CA . GLY A 1 295 ? -1.115 -6.116 -22.933 1.00 79.69 295 GLY A CA 1
ATOM 2246 C C . GLY A 1 295 ? 0.381 -6.031 -23.267 1.00 79.69 295 GLY A C 1
ATOM 2247 O O . GLY A 1 295 ? 0.758 -6.322 -24.402 1.00 79.69 295 GLY A O 1
ATOM 2248 N N . LEU A 1 296 ? 1.253 -5.670 -22.317 1.00 80.81 296 LEU A N 1
ATOM 2249 C CA . LEU A 1 296 ? 2.707 -5.702 -22.540 1.00 80.81 296 LEU A CA 1
ATOM 2250 C C . LEU A 1 296 ? 3.243 -7.144 -22.528 1.00 80.81 296 LEU A C 1
ATOM 2252 O O . LEU A 1 296 ? 2.634 -8.044 -21.944 1.00 80.81 296 LEU A O 1
ATOM 2256 N N . LYS A 1 297 ? 4.386 -7.371 -23.194 1.00 76.31 297 LYS A N 1
ATOM 2257 C CA . LYS A 1 297 ? 5.027 -8.695 -23.379 1.00 76.31 297 LYS A CA 1
ATOM 2258 C C . LYS A 1 297 ? 4.095 -9.775 -23.960 1.00 76.31 297 LYS A C 1
ATOM 2260 O O . LYS A 1 297 ? 4.275 -10.957 -23.685 1.00 76.31 297 LYS A O 1
ATOM 2265 N N . ASN A 1 298 ? 3.108 -9.392 -24.777 1.00 67.88 298 ASN A N 1
ATOM 2266 C CA . ASN A 1 298 ? 2.075 -10.293 -25.316 1.00 67.88 298 ASN A CA 1
ATOM 2267 C C . ASN A 1 298 ? 1.269 -11.037 -24.230 1.00 67.88 298 ASN A C 1
ATOM 2269 O O . ASN A 1 298 ? 0.675 -12.084 -24.505 1.00 67.88 298 ASN A O 1
ATOM 2273 N N . ALA A 1 299 ? 1.243 -10.521 -22.998 1.00 67.00 299 ALA A N 1
ATOM 2274 C CA . ALA A 1 299 ? 0.432 -11.087 -21.934 1.00 67.00 299 ALA A CA 1
ATOM 2275 C C . ALA A 1 299 ? -1.051 -10.843 -22.245 1.00 67.00 299 ALA A C 1
ATOM 2277 O O . ALA A 1 299 ? -1.500 -9.703 -22.352 1.00 67.00 299 ALA A O 1
ATOM 2278 N N . GLN A 1 300 ? -1.815 -11.926 -22.402 1.00 65.12 300 GLN A N 1
ATOM 2279 C CA . GLN A 1 300 ? -3.261 -11.851 -22.649 1.00 65.12 300 GLN A CA 1
ATOM 2280 C C . GLN A 1 300 ? -4.062 -11.553 -21.370 1.00 65.12 300 GLN A C 1
ATOM 2282 O O . GLN A 1 300 ? -5.237 -11.204 -21.450 1.00 65.12 300 GLN A O 1
ATOM 2287 N N . THR A 1 301 ? -3.441 -11.711 -20.198 1.00 79.62 301 THR A N 1
ATOM 2288 C CA . THR A 1 301 ? -4.057 -11.544 -18.877 1.00 79.62 301 THR A CA 1
ATOM 2289 C C . THR A 1 301 ? -3.094 -10.857 -17.912 1.00 79.62 301 THR A C 1
ATOM 2291 O O . THR A 1 301 ? -1.878 -10.928 -18.092 1.00 79.62 301 THR A O 1
ATOM 2294 N N . GLY A 1 302 ? -3.638 -10.250 -16.856 1.00 87.06 302 GLY A N 1
ATOM 2295 C CA . GLY A 1 302 ? -2.865 -9.502 -15.865 1.00 87.06 302 GLY A CA 1
ATOM 2296 C C . GLY A 1 302 ? -2.529 -8.084 -16.319 1.00 87.06 302 GLY A C 1
ATOM 2297 O O . GLY A 1 302 ? -2.882 -7.663 -17.424 1.00 87.06 302 GLY A O 1
ATOM 2298 N N . ILE A 1 303 ? -1.852 -7.350 -15.443 1.00 92.62 303 ILE A N 1
ATOM 2299 C CA . ILE A 1 303 ? -1.480 -5.954 -15.666 1.00 92.62 303 ILE A CA 1
ATOM 2300 C C . ILE A 1 303 ? -0.034 -5.689 -15.276 1.00 92.62 303 ILE A C 1
ATOM 2302 O O . ILE A 1 303 ? 0.572 -6.433 -14.507 1.00 92.62 303 ILE A O 1
ATOM 2306 N N . TRP A 1 304 ? 0.494 -4.598 -15.807 1.00 94.31 304 TRP A N 1
ATOM 2307 C CA . TRP A 1 304 ? 1.781 -4.028 -15.445 1.00 94.31 304 TRP A CA 1
ATOM 2308 C C . TRP A 1 304 ? 1.520 -2.826 -14.554 1.00 94.31 304 TRP A C 1
ATOM 2310 O O . TRP A 1 304 ? 1.179 -1.751 -15.047 1.00 94.31 304 TRP A O 1
ATOM 2320 N N . LEU A 1 305 ? 1.604 -3.041 -13.243 1.00 96.56 305 LEU A N 1
ATOM 2321 C CA . LEU A 1 305 ? 1.412 -1.992 -12.252 1.00 96.56 305 LEU A CA 1
ATOM 2322 C C . LEU A 1 305 ? 2.571 -0.998 -12.357 1.00 96.56 305 LEU A C 1
ATOM 2324 O O . LEU A 1 305 ? 3.736 -1.398 -12.323 1.00 96.56 305 LEU A O 1
ATOM 2328 N N . LEU A 1 306 ? 2.234 0.279 -12.497 1.00 96.44 306 LEU A N 1
ATOM 2329 C CA . LEU A 1 306 ? 3.186 1.378 -12.533 1.00 96.44 306 LEU A CA 1
ATOM 2330 C C . LEU A 1 306 ? 3.615 1.728 -11.114 1.00 96.44 306 LEU A C 1
ATOM 2332 O O . LEU A 1 306 ? 2.767 1.918 -10.246 1.00 96.44 306 LEU A O 1
ATOM 2336 N N . ILE A 1 307 ? 4.924 1.816 -10.894 1.00 97.31 307 ILE A N 1
ATOM 2337 C CA . ILE A 1 307 ? 5.526 2.248 -9.637 1.00 97.31 307 ILE A CA 1
ATOM 2338 C C . ILE A 1 307 ? 6.457 3.412 -9.951 1.00 97.31 307 ILE A C 1
ATOM 2340 O O . ILE A 1 307 ? 7.559 3.226 -10.468 1.00 97.31 307 ILE A O 1
ATOM 2344 N N . ASP A 1 308 ? 6.000 4.615 -9.628 1.00 96.38 308 ASP A N 1
ATOM 2345 C CA . ASP A 1 308 ? 6.702 5.851 -9.943 1.00 96.38 308 ASP A CA 1
ATOM 2346 C C . ASP A 1 308 ? 6.570 6.850 -8.787 1.00 96.38 308 ASP A C 1
ATOM 2348 O O . ASP A 1 308 ? 5.605 7.616 -8.717 1.00 96.38 308 ASP A O 1
ATOM 2352 N N . PRO A 1 309 ? 7.534 6.859 -7.852 1.00 94.62 309 PRO A N 1
ATOM 2353 C CA . PRO A 1 309 ? 7.525 7.807 -6.746 1.00 94.62 309 PRO A CA 1
ATOM 2354 C C . PRO A 1 309 ? 7.631 9.275 -7.170 1.00 94.62 309 PRO A C 1
ATOM 2356 O O . PRO A 1 309 ? 7.233 10.147 -6.399 1.00 94.62 309 PRO A O 1
ATOM 2359 N N . LEU A 1 310 ? 8.181 9.561 -8.355 1.00 93.00 310 LEU A N 1
ATOM 2360 C CA . LEU A 1 310 ? 8.438 10.926 -8.817 1.00 93.00 310 LEU A CA 1
ATOM 2361 C C . LEU A 1 310 ? 7.174 11.582 -9.380 1.00 93.00 310 LEU A C 1
ATOM 2363 O O . LEU A 1 310 ? 7.009 12.793 -9.249 1.00 93.00 310 LEU A O 1
ATOM 2367 N N . MET A 1 311 ? 6.265 10.777 -9.937 1.00 92.44 311 MET A N 1
ATOM 2368 C CA . MET A 1 311 ? 4.988 11.227 -10.513 1.00 92.44 311 MET A CA 1
ATOM 2369 C C . MET A 1 311 ? 3.759 10.818 -9.680 1.00 92.44 311 MET A C 1
ATOM 2371 O O . MET A 1 311 ? 2.610 10.997 -10.105 1.00 92.44 311 MET A O 1
ATOM 2375 N N . ALA A 1 312 ? 3.978 10.278 -8.478 1.00 91.31 312 ALA A N 1
ATOM 2376 C CA . ALA A 1 312 ? 2.919 9.881 -7.559 1.00 91.31 312 ALA A CA 1
ATOM 2377 C C . ALA A 1 312 ? 2.116 11.091 -7.054 1.00 91.31 312 ALA A C 1
ATOM 2379 O O . ALA A 1 312 ? 2.677 12.071 -6.560 1.00 91.31 312 ALA A O 1
ATOM 2380 N N . GLY A 1 313 ? 0.784 10.996 -7.082 1.00 84.75 313 GLY A N 1
ATOM 2381 C CA . GLY A 1 313 ? -0.096 12.019 -6.504 1.00 84.75 313 GLY A CA 1
ATOM 2382 C C . GLY A 1 313 ? -0.020 12.074 -4.975 1.00 84.75 313 GLY A C 1
ATOM 2383 O O . GLY A 1 313 ? -0.302 13.104 -4.358 1.00 84.75 313 GLY A O 1
ATOM 2384 N N . VAL A 1 314 ? 0.398 10.969 -4.354 1.00 83.75 314 VAL A N 1
ATOM 2385 C CA . VAL A 1 314 ? 0.689 10.860 -2.925 1.00 83.75 314 VAL A CA 1
ATOM 2386 C C . VAL A 1 314 ? 2.084 10.269 -2.777 1.00 83.75 314 VAL A C 1
ATOM 2388 O O . VAL A 1 314 ? 2.323 9.140 -3.191 1.00 83.75 314 VAL A O 1
ATOM 2391 N N . ARG A 1 315 ? 2.993 11.017 -2.141 1.00 77.44 315 ARG A N 1
ATOM 2392 C CA . ARG A 1 315 ? 4.415 10.652 -2.009 1.00 77.44 315 ARG A CA 1
ATOM 2393 C C . ARG A 1 315 ? 4.650 9.224 -1.499 1.00 77.44 315 ARG A C 1
ATOM 2395 O O . ARG A 1 315 ? 5.540 8.538 -1.982 1.00 77.44 315 ARG A O 1
ATOM 2402 N N . ASP A 1 316 ? 3.847 8.789 -0.534 1.00 86.94 316 ASP A N 1
ATOM 2403 C CA . ASP A 1 316 ? 4.005 7.487 0.121 1.00 86.94 316 ASP A CA 1
ATOM 2404 C C . ASP A 1 316 ? 3.341 6.331 -0.655 1.00 86.94 316 ASP A C 1
ATOM 2406 O O . ASP A 1 316 ? 3.427 5.180 -0.225 1.00 86.94 316 ASP A O 1
ATOM 2410 N N . ALA A 1 317 ? 2.678 6.623 -1.781 1.00 92.94 317 ALA A N 1
ATOM 2411 C CA . ALA A 1 317 ? 1.923 5.676 -2.598 1.00 92.94 317 ALA A CA 1
ATOM 2412 C C . ALA A 1 317 ? 2.328 5.759 -4.088 1.00 92.94 317 ALA A C 1
ATOM 2414 O O . ALA A 1 317 ? 1.547 6.226 -4.918 1.00 92.94 317 ALA A O 1
ATOM 2415 N N . PRO A 1 318 ? 3.532 5.284 -4.460 1.00 95.12 318 PRO A N 1
ATOM 2416 C CA . PRO A 1 318 ? 4.066 5.373 -5.828 1.00 95.12 318 PRO A CA 1
ATOM 2417 C C . PRO A 1 318 ? 3.272 4.617 -6.902 1.00 95.12 318 PRO A C 1
ATOM 2419 O O . PRO A 1 318 ? 3.546 4.764 -8.087 1.00 95.12 318 PRO A O 1
ATOM 2422 N N . TRP A 1 319 ? 2.299 3.802 -6.503 1.00 95.50 319 TRP A N 1
ATOM 2423 C CA . TRP A 1 319 ? 1.354 3.119 -7.389 1.00 95.50 319 TRP A CA 1
ATOM 2424 C C . TRP A 1 319 ? 0.152 3.986 -7.803 1.00 95.50 319 TRP A C 1
ATOM 2426 O O . TRP A 1 319 ? -0.643 3.555 -8.638 1.00 95.50 319 TRP A O 1
ATOM 2436 N N . ASP A 1 320 ? -0.011 5.183 -7.228 1.00 93.44 320 ASP A N 1
ATOM 2437 C CA . ASP A 1 320 ? -1.060 6.153 -7.573 1.00 93.44 320 ASP A CA 1
ATOM 2438 C C . ASP A 1 320 ? -0.451 7.359 -8.303 1.00 93.44 320 ASP A C 1
ATOM 2440 O O . ASP A 1 320 ? -0.183 8.411 -7.718 1.00 93.44 320 ASP A O 1
ATOM 2444 N N . VAL A 1 321 ? -0.210 7.194 -9.604 1.00 91.00 321 VAL A N 1
ATOM 2445 C CA . VAL A 1 321 ? 0.333 8.245 -10.477 1.00 91.00 321 VAL A CA 1
ATOM 2446 C C . VAL A 1 321 ? -0.805 9.123 -10.983 1.00 91.00 321 VAL A C 1
ATOM 2448 O O . VAL A 1 321 ? -1.756 8.625 -11.588 1.00 91.00 321 VAL A O 1
ATOM 2451 N N . SER A 1 322 ? -0.712 10.432 -10.735 1.00 83.31 322 SER A N 1
ATOM 2452 C CA . SER A 1 322 ? -1.733 11.420 -11.121 1.00 83.31 322 SER A CA 1
ATOM 2453 C C . SER A 1 322 ? -1.349 12.288 -12.320 1.00 83.31 322 SER A C 1
ATOM 2455 O O . SER A 1 322 ? -2.073 13.232 -12.627 1.00 83.31 322 SER A O 1
ATOM 2457 N N . HIS A 1 323 ? -0.205 12.020 -12.949 1.00 80.69 323 HIS A N 1
ATOM 2458 C CA . HIS A 1 323 ? 0.282 12.781 -14.094 1.00 80.69 323 HIS A CA 1
ATOM 2459 C C . HIS A 1 323 ? -0.465 12.384 -15.375 1.00 80.69 323 HIS A C 1
ATOM 2461 O O . HIS A 1 323 ? -0.635 11.197 -15.644 1.00 80.69 323 HIS A O 1
ATOM 2467 N N . GLU A 1 324 ? -0.902 13.369 -16.164 1.00 79.38 324 GLU A N 1
ATOM 2468 C CA . GLU A 1 324 ? -1.548 13.155 -17.462 1.00 79.38 324 GLU A CA 1
ATOM 2469 C C . GLU A 1 324 ? -1.069 14.216 -18.478 1.00 79.38 324 GLU A C 1
ATOM 2471 O O . GLU A 1 324 ? -1.115 15.407 -18.157 1.00 79.38 324 GLU A O 1
ATOM 2476 N N . PRO A 1 325 ? -0.665 13.824 -19.703 1.00 83.75 325 PRO A N 1
ATOM 2477 C CA . PRO A 1 325 ? -0.587 12.449 -20.199 1.00 83.75 325 PRO A CA 1
ATOM 2478 C C . PRO A 1 325 ? 0.541 11.630 -19.535 1.00 83.75 325 PRO A C 1
ATOM 2480 O O . PRO A 1 325 ? 1.375 12.152 -18.797 1.00 83.75 325 PRO A O 1
ATOM 2483 N N . TYR A 1 326 ? 0.485 10.311 -19.727 1.00 88.88 326 TYR A N 1
ATOM 2484 C CA . TYR A 1 326 ? 1.487 9.353 -19.252 1.00 88.88 326 TYR A CA 1
ATOM 2485 C C . TYR A 1 326 ? 1.483 8.151 -20.205 1.00 88.88 326 TYR A C 1
ATOM 2487 O O . TYR A 1 326 ? 0.810 7.138 -19.978 1.00 88.88 326 TYR A O 1
ATOM 2495 N N . ILE A 1 327 ? 2.128 8.327 -21.356 1.00 89.38 327 ILE A N 1
ATOM 2496 C CA . ILE A 1 327 ? 2.067 7.406 -22.493 1.00 89.38 327 ILE A CA 1
ATOM 2497 C C . ILE A 1 327 ? 3.304 6.517 -22.470 1.00 89.38 327 ILE A C 1
ATOM 2499 O O . ILE A 1 327 ? 4.420 7.015 -22.515 1.00 89.38 327 ILE A O 1
ATOM 2503 N N . LEU A 1 328 ? 3.127 5.196 -22.412 1.00 90.44 328 LEU A N 1
ATOM 2504 C CA . LEU A 1 328 ? 4.258 4.278 -22.553 1.00 90.44 328 LEU A CA 1
ATOM 2505 C C . LEU A 1 328 ? 4.617 4.169 -24.029 1.00 90.44 328 LEU A C 1
ATOM 2507 O O . LEU A 1 328 ? 3.829 3.646 -24.820 1.00 90.44 328 LEU A O 1
ATOM 2511 N N . GLU A 1 329 ? 5.812 4.633 -24.373 1.00 88.75 329 GLU A N 1
ATOM 2512 C CA . GLU A 1 329 ? 6.361 4.534 -25.726 1.00 88.75 329 GLU A CA 1
ATOM 2513 C C . GLU A 1 329 ? 6.995 3.161 -25.946 1.00 88.75 329 GLU A C 1
ATOM 2515 O O . GLU A 1 329 ? 6.815 2.503 -26.974 1.00 88.75 329 GLU A O 1
ATOM 2520 N N . CYS A 1 330 ? 7.744 2.688 -24.952 1.00 86.81 330 CYS A N 1
ATOM 2521 C CA . CYS A 1 330 ? 8.407 1.396 -25.004 1.00 86.81 330 CYS A CA 1
ATOM 2522 C C . CYS A 1 330 ? 8.869 0.955 -23.610 1.00 86.81 330 CYS A C 1
ATOM 2524 O O . CYS A 1 330 ? 8.799 1.709 -22.643 1.00 86.81 330 CYS A O 1
ATOM 2526 N N . TYR A 1 331 ? 9.335 -0.287 -23.495 1.00 88.50 331 TYR A N 1
ATOM 2527 C CA . TYR A 1 331 ? 9.891 -0.810 -22.252 1.00 88.50 331 TYR A CA 1
ATOM 2528 C C . TYR A 1 331 ? 11.175 -1.598 -22.507 1.00 88.50 331 TYR A C 1
ATOM 2530 O O . TYR A 1 331 ? 11.368 -2.181 -23.578 1.00 88.50 331 TYR A O 1
ATOM 2538 N N . VAL A 1 332 ? 12.028 -1.654 -21.491 1.00 86.19 332 VAL A N 1
ATOM 2539 C CA . VAL A 1 332 ? 13.261 -2.435 -21.464 1.00 86.19 332 VAL A CA 1
ATOM 2540 C C . VAL A 1 332 ? 13.131 -3.523 -20.410 1.00 86.19 332 VAL A C 1
ATOM 2542 O O . VAL A 1 332 ? 12.923 -3.256 -19.228 1.00 86.19 332 VAL A O 1
ATOM 2545 N N . ASP A 1 333 ? 13.235 -4.770 -20.866 1.00 80.19 333 ASP A N 1
ATOM 2546 C CA . ASP A 1 333 ? 13.226 -5.939 -19.996 1.00 80.19 333 ASP A CA 1
ATOM 2547 C C . ASP A 1 333 ? 14.609 -6.142 -19.377 1.00 80.19 333 ASP A C 1
ATOM 2549 O O . ASP A 1 333 ? 15.588 -6.396 -20.088 1.00 80.19 333 ASP A O 1
ATOM 2553 N N . ALA A 1 334 ? 14.674 -6.003 -18.054 1.00 60.25 334 ALA A N 1
ATOM 2554 C CA . ALA A 1 334 ? 15.914 -6.081 -17.304 1.00 60.25 334 ALA A CA 1
ATOM 2555 C C . ALA A 1 334 ? 16.477 -7.498 -17.217 1.00 60.25 334 ALA A C 1
ATOM 2557 O O . ALA A 1 334 ? 17.686 -7.694 -17.105 1.00 60.25 334 ALA A O 1
ATOM 2558 N N . HIS A 1 335 ? 15.612 -8.496 -17.358 1.00 63.41 335 HIS A N 1
ATOM 2559 C CA . HIS A 1 335 ? 15.995 -9.886 -17.447 1.00 63.41 335 HIS A CA 1
ATOM 2560 C C . HIS A 1 335 ? 15.375 -10.452 -18.713 1.00 63.41 335 HIS A C 1
ATOM 2562 O O . HIS A 1 335 ? 14.294 -11.036 -18.690 1.00 63.41 335 HIS A O 1
ATOM 2568 N N . LEU A 1 336 ? 16.106 -10.344 -19.830 1.00 52.44 336 LEU A N 1
ATOM 2569 C CA . LEU A 1 336 ? 15.899 -11.230 -20.974 1.00 52.44 336 LEU A CA 1
ATOM 2570 C C . LEU A 1 336 ? 16.016 -12.666 -20.449 1.00 52.44 336 LEU A C 1
ATOM 2572 O O . LEU A 1 336 ? 17.120 -13.206 -20.338 1.00 52.44 336 LEU A O 1
ATOM 2576 N N . LYS A 1 337 ? 14.883 -13.249 -20.044 1.00 47.16 337 LYS A N 1
ATOM 2577 C CA . LYS A 1 337 ? 14.768 -14.641 -19.626 1.00 47.16 337 LYS A CA 1
ATOM 2578 C C . LYS A 1 337 ? 15.347 -15.454 -20.780 1.00 47.16 337 LYS A C 1
ATOM 2580 O O . LYS A 1 337 ? 14.772 -15.469 -21.867 1.00 47.16 337 LYS A O 1
ATOM 2585 N N . LYS A 1 338 ? 16.547 -15.997 -20.566 1.00 35.28 338 LYS A N 1
ATOM 2586 C CA . LYS A 1 338 ? 17.167 -16.942 -21.494 1.00 35.28 338 LYS A CA 1
ATOM 2587 C C . LYS A 1 338 ? 16.260 -18.148 -21.674 1.00 35.28 338 LYS A C 1
ATOM 2589 O O . LYS A 1 338 ? 15.636 -18.563 -20.672 1.00 35.28 338 LYS A O 1
#

Organism: NCBI:txid3402707

Foldseek 3Di:
DPPVVPVVVVVVVVVVVVVVVVVVVVVVVVVVQPAEDEAAADADDDCDPQVVVCVVCLVLLQDFDPVLLVVLLVLLVVLQWDWFWFDWDKDKAFAQGKDKDKGWAAAFKKKWKWKAKPPAWWWKWKAAPPGHTDDTDTGRTDIDIDGRHHTDIMMIMTGNNPDNGMMMMTMTMTITQRDDSLPLLSSLLSLLLCLLVQAAEDDDDPPDDDQDHLVRSVVVSYYHFNVAQSVSQSSCVSSPWFKWKFFKDLPPPLDGDGIWMWTWDQDDQVVSQSVNRSCCSSLVHRRSHFYWHPCPPNDPGTITQTRGCPQAPDSSGSRHGPGPNIYGHDIGGSDPPD

pLDDT: mean 84.79, std 17.26, range [33.53, 98.38]

Radius of gyration: 26.25 Å; chains: 1; bounding box: 85×42×74 Å